Protein AF-A0A351DSR4-F1 (afdb_monomer)

Solvent-accessible surface area (backbone atoms only — not comparable to full-atom values): 13537 Å² total; per-residue (Å²): 142,85,85,84,82,84,81,82,81,82,82,81,83,78,82,79,80,81,75,80,78,77,73,84,74,67,53,41,62,88,71,66,51,61,4,60,87,73,72,27,52,58,77,93,74,33,54,76,43,80,39,55,24,63,90,64,61,21,63,41,70,41,77,44,50,27,64,37,34,38,33,22,61,21,65,22,33,29,36,62,78,19,41,38,35,39,38,51,17,17,41,40,21,10,27,58,57,38,68,76,42,79,48,79,46,78,52,102,87,48,73,44,39,42,39,49,47,78,37,47,28,3,21,45,35,31,9,39,64,8,32,37,41,37,60,22,36,95,67,15,25,25,36,37,37,26,65,88,55,87,77,58,27,75,66,50,81,84,54,58,42,38,7,45,40,80,46,77,21,40,46,36,52,42,92,64,50,45,78,53,75,92,56,43,78,41,80,50,43,86,90,36,65,54,37,10,42,38,58,50,73,77,64,83,61,87,65,71,75,61,50,45,34,23,34,20,79,43,83,52,90,71,74,43,60,43,84,34,45,70,46,79,44,38,35,59,41,85,37,58,61,56,80,117

Sequence (244 aa):
MDTTMHRRLWYTAFAAIFGVASLPTHAQTGILSNGSACGCPEVAARDTVWVSDNDGNGVGTAQWDCAHLYVLTEQVFVNQGDTLRIDPGTVVLGMEGEGRTEVDNVTGFGAVRDVTYDTYPGALVVARGGFLEADGTATCPIQFSFLGDPMDGTTGLDVRGKWGGIVVCGEAQLNTLSLEQTFATAPFFTTGIGTGEDRAEGIVDVSGQDRHVYGGNADSINASAVLRHLSIRHGSTNLGWNQF

Mean predicted aligned error: 9.9 Å

Radius of gyration: 26.07 Å; Cα contacts (8 Å, |Δi|>4): 601; chains: 1; bounding box: 90×84×42 Å

Nearest PDB structures (foldseek):
  4ief-assembly3_E  TM=6.443E-01  e=8.690E+00  Porphyromonas gingivalis W83
  4ief-assembly1_A  TM=6.366E-01  e=9.746E+00  Porphyromonas gingivalis W83
  6o2y-assembly1_A  TM=2.517E-01  e=3.895E+00  Homo sapiens

pLDDT: mean 84.16, std 16.8, range [41.03, 98.88]

Secondary structure (DSSP, 8-state):
----------------------------TTT---SGGGTPPPGGGSEEEEE--TTTT-S-SEEE-TTEEEEE-SEEEE-TT-EEEE-TT-EEEEPPPBS-EEEEEEETTEEEEEEE-SBPPPEEEE-TT-EEEEE--SSS-EEEEETT--SSS-S-TT---SS-EEEE---SPPS-----GGGTT-TT-SS-TT--EEE-TT---TTSS-TTEEE-SS---S-SEEEESEEE-S-----B----

Foldseek 3Di:
DDDDDDDDDDDDDDDPDPDPPDDDQPFCAPVFQLCVVVVADDPVQAAEDEAEQVLVVFPFADEAERSHEYEQQAAGEQFAPHEYEYEFSYHYAKAFFAQWDWDWDQDPVGTFIAIDGPGHIGEYEYFENGEYELAYDPNGAYEYYHPPDPSRRRDGQPQAQRGAYYHFAYAAAAPPQAQDPVCQVQPQDDPGHRFRKGFDPPDDNPSPPSRRIHYGNHGDPDDRYDHHRYHHGRHDNDRTPPRD

Structure (mmCIF, N/CA/C/O backbone):
data_AF-A0A351DSR4-F1
#
_entry.id   AF-A0A351DSR4-F1
#
loop_
_atom_site.group_PDB
_atom_site.id
_atom_site.type_symbol
_atom_site.label_atom_id
_atom_site.label_alt_id
_atom_site.label_comp_id
_atom_site.label_asym_id
_atom_site.label_entity_id
_atom_site.label_seq_id
_atom_site.pdbx_PDB_ins_code
_atom_site.Cartn_x
_atom_site.Cartn_y
_atom_site.Cartn_z
_atom_site.occupancy
_atom_site.B_iso_or_equiv
_atom_site.auth_seq_id
_atom_site.auth_comp_id
_atom_site.auth_asym_id
_atom_site.auth_atom_id
_atom_site.pdbx_PDB_model_num
ATOM 1 N N . MET A 1 1 ? 76.610 -57.596 14.814 1.00 48.56 1 MET A N 1
ATOM 2 C CA . MET A 1 1 ? 76.469 -56.510 15.799 1.00 48.56 1 MET A CA 1
ATOM 3 C C . MET A 1 1 ? 76.550 -55.205 15.034 1.00 48.56 1 MET A C 1
ATOM 5 O O . MET A 1 1 ? 77.654 -54.775 14.765 1.00 48.56 1 MET A O 1
ATOM 9 N N . ASP A 1 2 ? 75.418 -54.664 14.590 1.00 41.03 2 ASP A N 1
ATOM 10 C CA . ASP A 1 2 ? 75.142 -53.226 14.667 1.00 41.03 2 ASP A CA 1
ATOM 11 C C . ASP A 1 2 ? 73.657 -52.996 14.350 1.00 41.03 2 ASP A C 1
ATOM 13 O O . ASP A 1 2 ? 73.057 -53.698 13.535 1.00 41.03 2 ASP A O 1
ATOM 17 N N . THR A 1 3 ? 73.053 -52.089 15.095 1.00 44.69 3 THR A N 1
ATOM 18 C CA . THR A 1 3 ? 71.619 -51.935 15.332 1.00 44.69 3 THR A CA 1
ATOM 19 C C . THR A 1 3 ? 71.024 -50.843 14.449 1.00 44.69 3 THR A C 1
ATOM 21 O O . THR A 1 3 ? 71.304 -49.666 14.657 1.00 44.69 3 THR A O 1
ATOM 24 N N . THR A 1 4 ? 70.132 -51.189 13.519 1.00 49.19 4 THR A N 1
ATOM 25 C CA . THR A 1 4 ? 69.261 -50.205 12.854 1.00 49.19 4 THR A CA 1
ATOM 26 C C . THR A 1 4 ? 67.936 -50.094 13.608 1.00 49.19 4 THR A C 1
ATOM 28 O O . THR A 1 4 ? 67.074 -50.969 13.589 1.00 49.19 4 THR A O 1
ATOM 31 N N . MET A 1 5 ? 67.814 -48.997 14.350 1.00 44.31 5 MET A N 1
ATOM 32 C CA . MET A 1 5 ? 66.682 -48.644 15.200 1.00 44.31 5 MET A CA 1
ATOM 33 C C . MET A 1 5 ? 65.526 -48.099 14.336 1.00 44.31 5 MET A C 1
ATOM 35 O O . MET A 1 5 ? 65.562 -46.956 13.882 1.00 44.31 5 MET A O 1
ATOM 39 N N . HIS A 1 6 ? 64.481 -48.899 14.101 1.00 46.47 6 HIS A N 1
ATOM 40 C CA . HIS A 1 6 ? 63.247 -48.428 13.460 1.00 46.47 6 HIS A CA 1
ATOM 41 C C . HIS A 1 6 ? 62.388 -47.641 14.460 1.00 46.47 6 HIS A C 1
ATOM 43 O O . HIS A 1 6 ? 61.726 -48.200 15.335 1.00 46.47 6 HIS A O 1
ATOM 49 N N . ARG A 1 7 ? 62.386 -46.316 14.316 1.00 48.84 7 ARG A N 1
ATOM 50 C CA . ARG A 1 7 ? 61.570 -45.383 15.097 1.00 48.84 7 ARG A CA 1
ATOM 51 C C . ARG A 1 7 ? 60.126 -45.412 14.572 1.00 48.84 7 ARG A C 1
ATOM 53 O O . ARG A 1 7 ? 59.834 -44.849 13.523 1.00 48.84 7 ARG A O 1
ATOM 60 N N . ARG A 1 8 ? 59.223 -46.100 15.279 1.00 45.94 8 ARG A N 1
ATOM 61 C CA . ARG A 1 8 ? 57.777 -46.094 14.987 1.00 45.94 8 ARG A CA 1
ATOM 62 C C . ARG A 1 8 ? 57.194 -44.723 15.350 1.00 45.94 8 ARG A C 1
ATOM 64 O O . ARG A 1 8 ? 57.101 -44.403 16.533 1.00 45.94 8 ARG A O 1
ATOM 71 N N . LEU A 1 9 ? 56.822 -43.914 14.356 1.00 44.38 9 LEU A N 1
ATOM 72 C CA . LEU A 1 9 ? 55.982 -42.733 14.576 1.00 44.38 9 LEU A CA 1
ATOM 73 C C . LEU A 1 9 ? 54.543 -43.190 14.838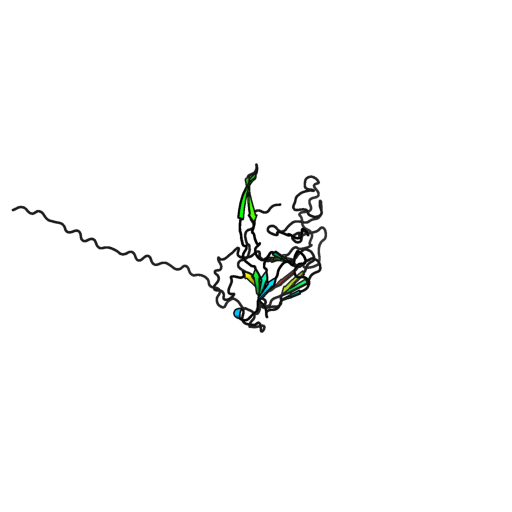 1.00 44.38 9 LEU A C 1
ATOM 75 O O . LEU A 1 9 ? 53.921 -43.822 13.988 1.00 44.38 9 LEU A O 1
ATOM 79 N N . TRP A 1 10 ? 54.025 -42.854 16.013 1.00 42.56 10 TRP A N 1
ATOM 80 C CA . TRP A 1 10 ? 52.608 -42.959 16.333 1.00 42.56 10 TRP A CA 1
ATOM 81 C C . TRP A 1 10 ? 51.938 -41.669 15.851 1.00 42.56 10 TRP A C 1
ATOM 83 O O . TRP A 1 10 ? 52.191 -40.606 16.411 1.00 42.56 10 TRP A O 1
ATOM 93 N N . TYR A 1 11 ? 51.123 -41.743 14.798 1.00 43.50 11 TYR A N 1
ATOM 94 C CA . TYR A 1 11 ? 50.242 -40.641 14.411 1.00 43.50 11 TYR A CA 1
ATOM 95 C C . TYR A 1 11 ? 48.956 -40.739 15.235 1.00 43.50 11 TYR A C 1
ATOM 97 O O . TYR A 1 11 ? 48.106 -41.589 14.978 1.00 43.50 11 TYR A O 1
ATOM 105 N N . THR A 1 12 ? 48.809 -39.881 16.241 1.00 50.78 12 THR A N 1
ATOM 106 C CA . THR A 1 12 ? 47.520 -39.616 16.883 1.00 50.78 12 THR A CA 1
ATOM 107 C C . THR A 1 12 ? 46.703 -38.703 15.971 1.00 50.78 12 THR A C 1
ATOM 109 O O . THR A 1 12 ? 47.015 -37.526 15.804 1.00 50.78 12 THR A O 1
ATOM 112 N N . ALA A 1 13 ? 45.657 -39.248 15.348 1.00 46.91 13 ALA A N 1
ATOM 113 C CA . ALA A 1 13 ? 44.678 -38.462 14.608 1.00 46.91 13 ALA A CA 1
ATOM 114 C C . ALA A 1 13 ? 43.793 -37.689 15.601 1.00 46.91 13 ALA A C 1
ATOM 116 O O . ALA A 1 13 ? 42.979 -38.282 16.306 1.00 46.91 13 ALA A O 1
ATOM 117 N N . PHE A 1 14 ? 43.957 -36.367 15.670 1.00 41.75 14 PHE A N 1
ATOM 118 C CA . PHE A 1 14 ? 42.995 -35.483 16.326 1.00 41.75 14 PHE A CA 1
ATOM 119 C C . PHE A 1 14 ? 41.849 -35.206 15.348 1.00 41.75 14 PHE A C 1
ATOM 121 O O . PHE A 1 14 ? 42.022 -34.483 14.369 1.00 41.75 14 PHE A O 1
ATOM 128 N N . ALA A 1 15 ? 40.678 -35.792 15.599 1.00 47.59 15 ALA A N 1
ATOM 129 C CA . ALA A 1 15 ? 39.452 -35.414 14.909 1.00 47.59 15 ALA A CA 1
ATOM 130 C C . ALA A 1 15 ? 38.974 -34.061 15.459 1.00 47.59 15 ALA A C 1
ATOM 132 O O . ALA A 1 15 ? 38.502 -33.975 16.592 1.00 47.59 15 ALA A O 1
ATOM 133 N N . ALA A 1 16 ? 39.125 -32.996 14.671 1.00 45.78 16 ALA A N 1
ATOM 134 C CA . ALA A 1 16 ? 38.513 -31.708 14.965 1.00 45.78 16 ALA A CA 1
ATOM 135 C C . ALA A 1 16 ? 37.001 -31.810 14.713 1.00 45.78 16 ALA A C 1
ATOM 137 O O . ALA A 1 16 ? 36.548 -31.831 13.570 1.00 45.78 16 ALA A O 1
ATOM 138 N N . ILE A 1 17 ? 36.219 -31.900 15.788 1.00 50.72 17 ILE A N 1
ATOM 139 C CA . ILE A 1 17 ? 34.768 -31.725 15.735 1.00 50.72 17 ILE A CA 1
ATOM 140 C C . ILE A 1 17 ? 34.519 -30.239 15.462 1.00 50.72 17 ILE A C 1
ATOM 142 O O . ILE A 1 17 ? 34.650 -29.407 16.359 1.00 50.72 17 ILE A O 1
ATOM 146 N N . PHE A 1 18 ? 34.186 -29.893 14.218 1.00 49.22 18 PHE A N 1
ATOM 147 C CA . PHE A 1 18 ? 33.618 -28.587 13.899 1.00 49.22 18 PHE A CA 1
ATOM 148 C C . PHE A 1 18 ? 32.193 -28.547 14.453 1.00 49.22 18 PHE A C 1
ATOM 150 O O . PHE A 1 18 ? 31.250 -29.027 13.827 1.00 49.22 18 PHE A O 1
ATOM 157 N N . GLY A 1 19 ? 32.044 -28.013 15.665 1.00 46.69 19 GLY A N 1
ATOM 158 C CA . GLY A 1 19 ? 30.741 -27.636 16.190 1.00 46.69 19 GLY A CA 1
ATOM 159 C C . GLY A 1 19 ? 30.168 -26.526 15.318 1.00 46.69 19 GLY A C 1
ATOM 160 O O . GLY A 1 19 ? 30.730 -25.434 15.257 1.00 46.69 19 GLY A O 1
ATOM 161 N N . VAL A 1 20 ? 29.068 -26.807 14.624 1.00 54.91 20 VAL A N 1
ATOM 162 C CA . VAL A 1 20 ? 28.275 -25.771 13.962 1.00 54.91 20 VAL A CA 1
ATOM 163 C C . VAL A 1 20 ? 27.650 -24.942 15.079 1.00 54.91 20 VAL A C 1
ATOM 165 O O . VAL A 1 20 ? 26.702 -25.377 15.727 1.00 54.91 20 VAL A O 1
ATOM 168 N N . ALA A 1 21 ? 28.227 -23.778 15.370 1.00 49.16 21 ALA A N 1
ATOM 169 C CA . ALA A 1 21 ? 27.596 -22.811 16.251 1.00 49.16 21 ALA A CA 1
ATOM 170 C C . ALA A 1 21 ? 26.376 -22.249 15.513 1.00 49.16 21 ALA A C 1
ATOM 172 O O . ALA A 1 21 ? 26.509 -21.408 14.626 1.00 49.16 21 ALA A O 1
ATOM 173 N N . SER A 1 22 ? 25.187 -22.753 15.843 1.00 54.16 22 SER A N 1
ATOM 174 C CA . SER A 1 22 ? 23.930 -22.130 15.444 1.00 54.16 22 SER A CA 1
ATOM 175 C C . SER A 1 22 ? 23.885 -20.732 16.057 1.00 54.16 22 SER A C 1
ATOM 177 O O . SER A 1 22 ? 23.817 -20.593 17.281 1.00 54.16 22 SER A O 1
ATOM 179 N N . LEU A 1 23 ? 23.966 -19.700 15.216 1.00 50.72 23 LEU A N 1
ATOM 180 C CA . LEU A 1 23 ? 23.680 -18.333 15.638 1.00 50.72 23 LEU A CA 1
ATOM 181 C C . LEU A 1 23 ? 22.251 -18.296 16.208 1.00 50.72 23 LEU A C 1
ATOM 183 O O . LEU A 1 23 ? 21.369 -18.945 15.642 1.00 50.72 23 LEU A O 1
ATOM 187 N N . PRO A 1 24 ? 21.995 -17.575 17.312 1.00 46.03 24 PRO A N 1
ATOM 188 C CA . PRO A 1 24 ? 20.646 -17.444 17.834 1.00 46.03 24 PRO A CA 1
ATOM 189 C C . PRO A 1 24 ? 19.789 -16.690 16.811 1.00 46.03 24 PRO A C 1
ATOM 191 O O . PRO A 1 24 ? 19.937 -15.482 16.615 1.00 46.03 24 PRO A O 1
ATOM 194 N N . THR A 1 25 ? 18.884 -17.408 16.151 1.00 49.47 25 THR A N 1
ATOM 195 C CA . THR A 1 25 ? 17.756 -16.804 15.448 1.00 49.47 25 THR A CA 1
ATOM 196 C C . THR A 1 25 ? 16.885 -16.143 16.508 1.00 49.47 25 THR A C 1
ATOM 198 O O . THR A 1 25 ? 16.341 -16.826 17.378 1.00 49.47 25 THR A O 1
ATOM 201 N N . HIS A 1 26 ? 16.791 -14.815 16.484 1.00 52.38 26 HIS A N 1
ATOM 202 C CA . HIS A 1 26 ? 15.909 -14.068 17.379 1.00 52.38 26 HIS A CA 1
ATOM 203 C C . HIS A 1 26 ? 14.463 -14.252 16.900 1.00 52.38 26 HIS A C 1
ATOM 205 O O . HIS A 1 26 ? 13.905 -13.378 16.243 1.00 52.38 26 HIS A O 1
ATOM 211 N N . ALA A 1 27 ? 13.888 -15.424 17.171 1.00 50.97 27 ALA A N 1
ATOM 212 C CA . ALA A 1 27 ? 12.484 -15.703 16.910 1.00 50.97 27 ALA A CA 1
ATOM 213 C C . ALA A 1 27 ? 11.618 -14.825 17.829 1.00 50.97 27 ALA A C 1
ATOM 215 O O . ALA A 1 27 ? 11.873 -14.722 19.030 1.00 50.97 27 ALA A O 1
ATOM 216 N N . GLN A 1 28 ? 10.596 -14.184 17.270 1.00 55.53 28 GLN A N 1
ATOM 217 C CA . GLN A 1 28 ? 9.666 -13.297 17.977 1.00 55.53 28 GLN A CA 1
ATOM 218 C C . GLN A 1 28 ? 8.475 -14.053 18.595 1.00 55.53 28 GLN A C 1
ATOM 220 O O . GLN A 1 28 ? 7.411 -13.470 18.813 1.00 55.53 28 GLN A O 1
ATOM 225 N N . THR A 1 29 ? 8.616 -15.353 18.860 1.00 52.19 29 THR A N 1
ATOM 226 C CA . THR A 1 29 ? 7.529 -16.201 19.370 1.00 52.19 29 THR A CA 1
ATOM 227 C C . THR A 1 29 ? 6.915 -15.602 20.638 1.00 52.19 29 THR A C 1
ATOM 229 O O . THR A 1 29 ? 7.615 -15.395 21.629 1.00 52.19 29 THR A O 1
ATOM 232 N N . GLY A 1 30 ? 5.610 -15.312 20.607 1.00 54.16 30 GLY A N 1
ATOM 233 C CA . GLY A 1 30 ? 4.865 -14.734 21.734 1.00 54.16 30 GLY A CA 1
ATOM 234 C C . GLY A 1 30 ? 4.904 -13.203 21.859 1.00 54.16 30 GLY A C 1
ATOM 235 O O . GLY A 1 30 ? 4.273 -12.667 22.765 1.00 54.16 30 GLY A O 1
ATOM 236 N N . ILE A 1 31 ? 5.601 -12.492 20.963 1.00 61.19 31 ILE A N 1
ATOM 237 C CA . ILE A 1 31 ? 5.582 -11.015 20.889 1.00 61.19 31 ILE A CA 1
ATOM 238 C C . ILE A 1 31 ? 4.436 -10.517 19.994 1.00 61.19 31 ILE A C 1
ATOM 240 O O . ILE A 1 31 ? 3.891 -9.437 20.219 1.00 61.19 31 ILE A O 1
ATOM 244 N N . LEU A 1 32 ? 4.056 -11.296 18.979 1.00 70.25 32 LEU A N 1
ATOM 245 C CA . LEU A 1 32 ? 3.050 -10.900 17.996 1.00 70.25 32 LEU A CA 1
ATOM 246 C C . LEU A 1 32 ? 1.641 -11.245 18.501 1.00 70.25 32 LEU A C 1
ATOM 248 O O . LEU A 1 32 ? 1.256 -12.411 18.570 1.00 70.25 32 LEU A O 1
ATOM 252 N N . SER A 1 33 ? 0.864 -10.222 18.869 1.00 78.94 33 SER A N 1
ATOM 253 C CA . SER A 1 33 ? -0.573 -10.380 19.113 1.00 78.94 33 SER A CA 1
ATOM 254 C C . SER A 1 33 ? -1.314 -10.385 17.782 1.00 78.94 33 SER A C 1
ATOM 256 O O . SER A 1 33 ? -1.470 -9.345 17.142 1.00 78.94 33 SER A O 1
ATOM 258 N N . ASN A 1 34 ? -1.833 -11.547 17.394 1.00 81.69 34 ASN A N 1
ATOM 259 C CA . ASN A 1 34 ? -2.659 -11.707 16.196 1.00 81.69 34 ASN A CA 1
ATOM 260 C C . ASN A 1 34 ? -4.131 -11.328 16.439 1.00 81.69 34 ASN A C 1
ATOM 262 O O . ASN A 1 34 ? -5.014 -11.807 15.743 1.00 81.69 34 ASN A O 1
ATOM 266 N N . GLY A 1 35 ? -4.429 -1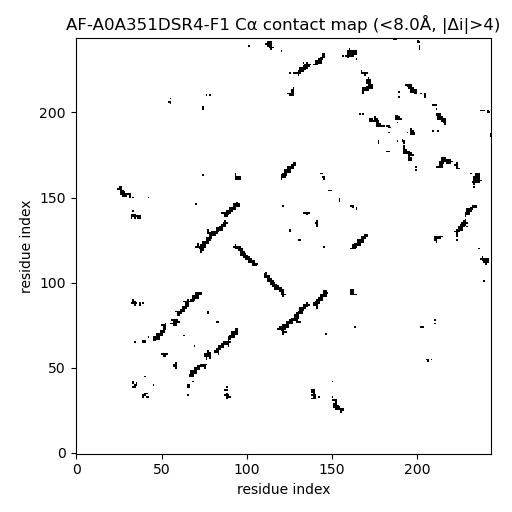0.493 17.439 1.00 83.88 35 GLY A N 1
ATOM 267 C CA . GLY A 1 35 ? -5.784 -9.985 17.668 1.00 83.88 35 GLY A CA 1
ATOM 268 C C . GLY A 1 35 ? -6.728 -10.936 18.412 1.00 83.88 35 GLY A C 1
ATOM 269 O O . GLY A 1 35 ? -7.916 -10.640 18.50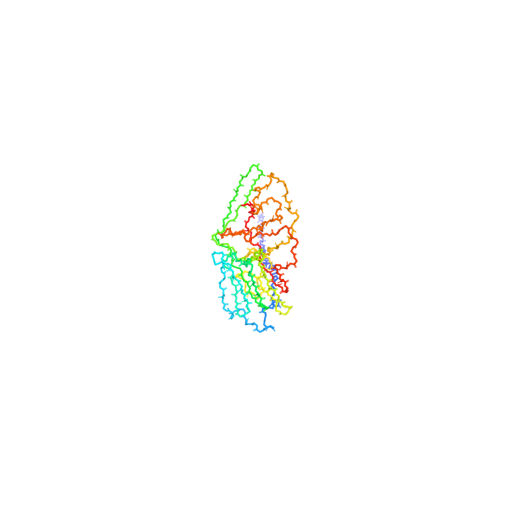8 1.00 83.88 35 GLY A O 1
ATOM 270 N N . SER A 1 36 ? -6.235 -12.033 19.003 1.00 85.94 36 SER A N 1
ATOM 271 C CA . SER A 1 36 ? -7.064 -12.923 19.841 1.00 85.94 36 SER A CA 1
ATOM 272 C C . SER A 1 36 ? -7.747 -12.169 20.992 1.00 85.94 36 SER A C 1
ATOM 274 O O . SER A 1 36 ? -8.906 -12.428 21.307 1.00 85.94 36 SER A O 1
ATOM 276 N N . ALA A 1 37 ? -7.074 -11.160 21.556 1.00 85.75 37 ALA A N 1
ATOM 277 C CA . ALA A 1 37 ? -7.624 -10.263 22.574 1.00 85.75 37 ALA A CA 1
ATOM 278 C C . ALA A 1 37 ? -8.812 -9.406 22.084 1.00 85.75 37 ALA A C 1
ATOM 280 O O . ALA A 1 37 ? -9.568 -8.899 22.910 1.00 85.75 37 ALA A O 1
ATOM 281 N N . CYS A 1 38 ? -8.990 -9.260 20.768 1.00 87.00 38 CYS A N 1
ATOM 282 C CA . CYS A 1 38 ? -10.103 -8.544 20.140 1.00 87.00 38 CYS A CA 1
ATOM 283 C C . CYS A 1 38 ? -11.100 -9.479 19.441 1.00 87.00 38 CYS A C 1
ATOM 285 O O . CYS A 1 38 ? -11.952 -9.010 18.696 1.00 87.00 38 CYS A O 1
ATOM 287 N N . GLY A 1 39 ? -11.025 -10.792 19.691 1.00 92.31 39 GLY A N 1
ATOM 288 C CA . GLY A 1 39 ? -11.961 -11.769 19.129 1.00 92.31 39 GLY A CA 1
ATOM 289 C C . GLY A 1 39 ? -11.653 -12.205 17.697 1.00 92.31 39 GLY A C 1
ATOM 290 O O . GLY A 1 39 ? -12.481 -12.872 17.082 1.00 92.31 39 GLY A O 1
ATOM 291 N N . CYS A 1 40 ? -10.475 -11.869 17.168 1.00 95.19 40 CYS A N 1
ATOM 292 C CA . CYS A 1 40 ? -10.063 -12.317 15.844 1.00 95.19 40 CYS A CA 1
ATOM 293 C C . CYS A 1 40 ? -9.814 -13.836 15.834 1.00 95.19 40 CYS A C 1
ATOM 295 O O . CYS A 1 40 ? -9.177 -14.342 16.769 1.00 95.19 40 CYS A O 1
ATOM 297 N N . PRO A 1 41 ? -10.242 -14.570 14.788 1.00 95.25 41 PRO A N 1
ATOM 298 C CA . PRO A 1 41 ? -9.877 -15.972 14.606 1.00 95.25 41 PRO A CA 1
ATOM 299 C C . PRO A 1 41 ? -8.357 -16.167 14.589 1.00 95.25 41 PRO A C 1
ATOM 301 O O . PRO A 1 41 ? -7.601 -15.246 14.250 1.00 95.25 41 PRO A O 1
ATOM 304 N N . GLU A 1 42 ? -7.889 -17.374 14.913 1.00 92.44 42 GLU A N 1
ATOM 305 C CA . GLU A 1 42 ? -6.481 -17.725 14.704 1.00 92.44 42 GLU A CA 1
ATOM 306 C C . GLU A 1 42 ? -6.096 -17.510 13.238 1.00 92.44 42 GLU A C 1
ATOM 308 O O . GLU A 1 42 ? -6.894 -17.776 12.345 1.00 92.44 42 GLU A O 1
ATOM 313 N N . VAL A 1 43 ? -4.870 -17.040 12.983 1.00 91.88 43 VAL A N 1
ATOM 314 C CA . VAL A 1 43 ? -4.392 -16.703 11.626 1.00 91.88 43 VAL A CA 1
ATOM 315 C C . VAL A 1 43 ? -4.614 -17.856 10.645 1.00 91.88 43 VAL A C 1
ATOM 317 O O . VAL A 1 43 ? -5.105 -17.630 9.547 1.00 91.88 43 VAL A O 1
ATOM 320 N N . ALA A 1 44 ? -4.338 -19.094 11.065 1.00 91.62 44 ALA A N 1
ATOM 321 C CA . ALA A 1 44 ? -4.508 -20.288 10.237 1.00 91.62 44 ALA A CA 1
ATOM 322 C C . ALA A 1 44 ? -5.976 -20.639 9.907 1.00 91.62 44 ALA A C 1
ATOM 324 O O . ALA A 1 44 ? -6.218 -21.475 9.041 1.00 91.62 44 ALA A O 1
ATOM 325 N N . ALA A 1 45 ? -6.947 -20.043 10.606 1.00 94.81 45 ALA A N 1
ATOM 326 C CA . ALA A 1 45 ? -8.378 -20.269 10.401 1.00 94.81 45 ALA A CA 1
ATOM 327 C C . ALA A 1 45 ? -9.058 -19.165 9.573 1.00 94.81 45 ALA A C 1
ATOM 329 O O . ALA A 1 45 ? -10.236 -19.300 9.246 1.00 94.81 45 ALA A O 1
ATOM 330 N N . ARG A 1 46 ? -8.345 -18.077 9.262 1.00 95.75 46 ARG A N 1
ATOM 331 C CA . ARG A 1 46 ? -8.848 -16.972 8.439 1.00 95.75 46 ARG A CA 1
ATOM 332 C C . ARG A 1 46 ? -8.766 -17.352 6.968 1.00 95.75 46 ARG A C 1
ATOM 334 O O . ARG A 1 46 ? -7.747 -17.873 6.516 1.00 95.75 46 ARG A O 1
ATOM 341 N N . ASP A 1 47 ? -9.818 -17.079 6.215 1.00 97.62 47 ASP A N 1
ATOM 342 C CA . ASP A 1 47 ? -9.784 -17.194 4.763 1.00 97.62 47 ASP A CA 1
ATOM 343 C C . ASP A 1 47 ? -8.991 -16.039 4.137 1.00 97.62 47 ASP A C 1
ATOM 345 O O . ASP A 1 47 ? -8.727 -15.007 4.757 1.00 97.62 47 ASP A O 1
ATOM 349 N N . THR A 1 48 ? -8.560 -16.245 2.896 1.00 98.56 48 THR A N 1
ATOM 350 C CA . THR A 1 48 ? -7.716 -15.294 2.171 1.00 98.56 48 THR A CA 1
ATOM 351 C C . THR A 1 48 ? -8.543 -14.468 1.196 1.00 98.56 48 THR A C 1
ATOM 353 O O . THR A 1 48 ? -9.188 -15.016 0.302 1.00 98.56 48 THR A O 1
ATOM 356 N N . VAL A 1 49 ? -8.449 -13.148 1.320 1.00 98.75 49 VAL A N 1
ATOM 357 C CA . VAL A 1 49 ? -8.946 -12.176 0.349 1.00 98.75 49 VAL A CA 1
ATOM 358 C C . VAL A 1 49 ? -7.762 -11.699 -0.485 1.00 98.75 49 VAL A C 1
ATOM 360 O O . VAL A 1 49 ? -6.878 -11.004 0.012 1.00 98.75 49 VAL A O 1
ATOM 363 N N . TRP A 1 50 ? -7.736 -12.084 -1.759 1.00 98.44 50 TRP A N 1
ATOM 364 C CA . TRP A 1 50 ? -6.732 -11.621 -2.716 1.00 98.44 50 TRP A CA 1
ATOM 365 C C . TRP A 1 50 ? -7.127 -10.240 -3.241 1.00 98.44 50 TRP A C 1
ATOM 367 O O . TRP A 1 50 ? -8.229 -10.067 -3.761 1.00 98.44 50 TRP A O 1
ATOM 377 N N . VAL A 1 51 ? -6.242 -9.262 -3.075 1.00 98.69 51 VAL A N 1
ATOM 378 C CA . VAL A 1 51 ? -6.481 -7.852 -3.381 1.00 98.69 51 VAL A CA 1
ATOM 379 C C . VAL A 1 51 ? -5.552 -7.426 -4.514 1.00 98.69 51 VAL A C 1
ATOM 381 O O . VAL A 1 51 ? -4.334 -7.415 -4.345 1.00 98.69 51 VAL A O 1
ATOM 384 N N . SER A 1 52 ? -6.144 -7.055 -5.645 1.00 97.38 52 SER A N 1
ATOM 385 C CA . SER A 1 52 ? -5.473 -6.456 -6.804 1.00 97.38 52 SER A CA 1
ATOM 386 C C . SER A 1 52 ? -5.721 -4.948 -6.867 1.00 97.38 52 SER A C 1
ATOM 388 O O . SER A 1 52 ? -6.611 -4.436 -6.188 1.00 97.38 52 SER A O 1
ATOM 390 N N . ASP A 1 53 ? -5.026 -4.250 -7.760 1.00 96.88 53 ASP A N 1
ATOM 391 C CA . ASP A 1 53 ? -5.311 -2.850 -8.092 1.00 96.88 53 ASP A CA 1
ATOM 392 C C . ASP A 1 53 ? -6.543 -2.676 -9.003 1.00 96.88 53 ASP A C 1
ATOM 394 O O . ASP A 1 53 ? -6.976 -1.559 -9.286 1.00 96.88 53 ASP A O 1
ATOM 398 N N . ASN A 1 54 ? -7.142 -3.786 -9.450 1.00 96.56 54 ASN A N 1
ATOM 399 C CA . ASN A 1 54 ? -8.391 -3.787 -10.216 1.00 96.56 54 ASN A CA 1
ATOM 400 C C . ASN A 1 54 ? -8.296 -2.891 -11.468 1.00 96.56 54 ASN A C 1
ATOM 402 O O . ASN A 1 54 ? -9.139 -2.017 -11.690 1.00 96.56 54 ASN A O 1
ATOM 406 N N . ASP A 1 55 ? -7.224 -3.076 -12.245 1.00 94.19 55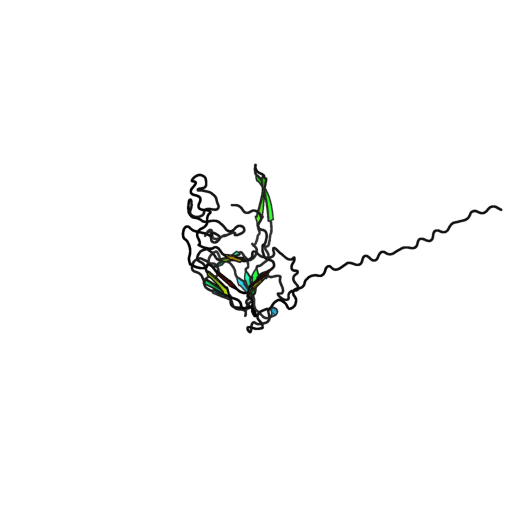 ASP A N 1
ATOM 407 C CA . ASP A 1 55 ? -6.919 -2.317 -13.464 1.00 94.19 55 ASP A CA 1
ATOM 408 C C . ASP A 1 55 ? -6.933 -0.785 -13.257 1.00 94.19 55 ASP A C 1
ATOM 410 O O . ASP A 1 55 ? -7.447 -0.030 -14.087 1.00 94.19 55 ASP A O 1
ATOM 414 N N . GLY A 1 56 ? -6.397 -0.305 -12.129 1.00 95.75 56 GLY A N 1
ATOM 415 C CA . GLY A 1 56 ? -6.331 1.121 -11.789 1.00 95.75 56 GLY A CA 1
ATOM 416 C C . GLY A 1 56 ? -7.527 1.659 -11.003 1.00 95.75 56 GLY A C 1
ATOM 417 O O . GLY A 1 56 ? -7.518 2.817 -10.578 1.00 95.75 56 GLY A O 1
ATOM 418 N N . ASN A 1 57 ? -8.566 0.851 -10.778 1.00 96.75 57 ASN A N 1
ATOM 419 C CA . ASN A 1 57 ? -9.716 1.264 -9.967 1.00 96.75 57 ASN A CA 1
ATOM 420 C C . ASN A 1 57 ? -9.427 1.225 -8.457 1.00 96.75 57 ASN A C 1
ATOM 422 O O . ASN A 1 57 ? -10.226 1.751 -7.681 1.00 96.75 57 ASN A O 1
ATOM 426 N N . GLY A 1 58 ? -8.294 0.654 -8.042 1.00 97.19 58 GLY A N 1
ATOM 427 C CA . GLY A 1 58 ? -7.884 0.558 -6.647 1.00 97.19 58 GLY A CA 1
ATOM 428 C C . GLY A 1 58 ? -8.812 -0.327 -5.814 1.00 97.19 58 GLY A C 1
ATOM 429 O O . GLY A 1 58 ? -9.616 -1.108 -6.331 1.00 97.19 58 GLY A O 1
ATOM 430 N N . VAL A 1 59 ? -8.710 -0.187 -4.492 1.00 98.12 59 VAL A N 1
ATOM 431 C CA . VAL A 1 59 ? -9.532 -0.941 -3.524 1.00 98.12 59 VAL A CA 1
ATOM 432 C C . VAL A 1 59 ? -10.918 -0.338 -3.290 1.00 98.12 59 VAL A C 1
ATOM 434 O O . VAL A 1 59 ? -11.759 -0.977 -2.656 1.00 98.12 59 VAL A O 1
ATOM 437 N N . GLY A 1 60 ? -11.163 0.877 -3.788 1.00 97.94 60 GLY A N 1
ATOM 438 C CA . GLY A 1 60 ? -12.365 1.644 -3.484 1.00 97.94 60 GLY A CA 1
ATOM 439 C C . GLY A 1 60 ? -12.466 2.045 -2.009 1.00 97.94 60 GLY A C 1
ATOM 440 O O . GLY A 1 60 ? -11.552 1.854 -1.204 1.00 97.94 60 GLY A O 1
ATOM 441 N N . THR A 1 61 ? -13.623 2.577 -1.622 1.00 98.56 61 THR A N 1
ATOM 442 C CA . THR A 1 61 ? -13.951 2.756 -0.205 1.00 98.56 61 THR A CA 1
ATOM 443 C C . THR A 1 61 ? -14.327 1.412 0.409 1.00 98.56 61 THR A C 1
ATOM 445 O O . THR A 1 61 ? -15.349 0.819 0.056 1.00 98.56 61 THR A O 1
ATOM 448 N N . ALA A 1 62 ? -13.499 0.936 1.335 1.00 98.50 62 ALA A N 1
ATOM 449 C CA . ALA A 1 62 ? -13.583 -0.411 1.877 1.00 98.50 62 ALA A CA 1
ATOM 450 C C . ALA A 1 62 ? -13.237 -0.456 3.368 1.00 98.50 62 ALA A C 1
ATOM 452 O O . ALA A 1 62 ? -12.547 0.412 3.906 1.00 98.50 62 ALA A O 1
ATOM 453 N N . GLN A 1 63 ? -13.706 -1.514 4.026 1.00 98.69 63 GLN A N 1
ATOM 454 C CA . GLN A 1 63 ? -13.348 -1.850 5.397 1.00 98.69 63 GLN A CA 1
ATOM 455 C C . GLN A 1 63 ? -12.800 -3.274 5.433 1.00 98.69 63 GLN A C 1
ATOM 457 O O . GLN A 1 63 ? -13.425 -4.198 4.914 1.00 98.69 63 GLN A O 1
ATOM 462 N N . TRP A 1 64 ? -11.621 -3.426 6.024 1.00 98.62 64 TRP A N 1
ATOM 463 C CA . TRP A 1 64 ? -10.926 -4.689 6.209 1.00 98.62 64 TRP A CA 1
ATOM 464 C C . TRP A 1 64 ? -10.926 -5.065 7.684 1.00 98.62 64 TRP A C 1
ATOM 466 O O . TRP A 1 64 ? -10.574 -4.240 8.528 1.00 98.62 64 TRP A O 1
ATOM 476 N N . ASP A 1 65 ? -11.306 -6.303 7.985 1.00 97.62 65 ASP A N 1
ATOM 477 C CA . ASP A 1 65 ? -11.432 -6.801 9.351 1.00 97.62 65 ASP A CA 1
ATOM 478 C C . ASP A 1 65 ? -10.554 -8.029 9.617 1.00 97.62 65 ASP A C 1
ATOM 480 O O . ASP A 1 65 ? -9.930 -8.616 8.735 1.00 97.62 65 ASP A O 1
ATOM 484 N N . CYS A 1 66 ? -10.476 -8.438 10.878 1.00 96.88 66 CYS A N 1
ATOM 485 C CA . CYS A 1 66 ? -9.586 -9.520 11.263 1.00 96.88 66 CYS A CA 1
ATOM 486 C C . CYS A 1 66 ? -10.163 -10.931 11.073 1.00 96.88 66 CYS A C 1
ATOM 488 O O . CYS A 1 66 ? -9.522 -11.891 11.511 1.00 96.88 66 CYS A O 1
ATOM 490 N N . ALA A 1 67 ? -11.334 -11.085 10.440 1.00 97.19 67 ALA A N 1
ATOM 491 C CA . ALA A 1 67 ? -11.843 -12.393 10.031 1.00 97.19 67 ALA A CA 1
ATOM 492 C C . ALA A 1 67 ? -11.051 -12.962 8.845 1.00 97.19 67 ALA A C 1
ATOM 494 O O . ALA A 1 67 ? -10.975 -14.181 8.698 1.00 97.19 67 ALA A O 1
ATOM 495 N N . HIS A 1 68 ? -10.400 -12.088 8.073 1.00 97.94 68 HIS A N 1
ATOM 496 C CA . HIS A 1 68 ? -9.708 -12.426 6.837 1.00 97.94 68 HIS A CA 1
ATOM 497 C C . HIS A 1 68 ? -8.193 -12.160 6.908 1.00 97.94 68 HIS A C 1
ATOM 499 O O . HIS A 1 68 ? -7.690 -11.408 7.753 1.00 97.94 68 HIS A O 1
ATOM 505 N N . LEU A 1 69 ? -7.452 -12.788 5.994 1.00 98.06 69 LEU A N 1
ATOM 506 C CA . LEU A 1 69 ? -6.108 -12.376 5.586 1.00 98.06 69 LEU A CA 1
ATOM 507 C C . LEU A 1 69 ? -6.217 -11.641 4.255 1.00 98.06 69 LEU A C 1
ATOM 509 O O . LEU A 1 69 ? -6.648 -12.234 3.268 1.00 98.06 69 LEU A O 1
ATOM 513 N N . TYR A 1 70 ? -5.796 -10.382 4.205 1.00 98.81 70 TYR A N 1
ATOM 514 C CA . TYR A 1 70 ? -5.755 -9.626 2.952 1.00 98.81 70 TYR A CA 1
ATOM 515 C C . TYR A 1 70 ? -4.389 -9.797 2.308 1.00 98.81 70 TYR A C 1
ATOM 517 O O . TYR A 1 70 ? -3.377 -9.523 2.948 1.00 98.81 70 TYR A O 1
ATOM 525 N N . VAL A 1 71 ? -4.345 -10.248 1.058 1.00 98.81 71 VAL A N 1
ATOM 526 C CA . VAL A 1 71 ? -3.094 -10.477 0.329 1.00 98.81 71 VAL A CA 1
ATOM 527 C C . VAL A 1 71 ? -3.036 -9.568 -0.889 1.00 98.81 71 VAL A C 1
ATOM 529 O O . VAL A 1 71 ? -3.792 -9.758 -1.835 1.00 98.81 71 VAL A O 1
ATOM 532 N N . LEU A 1 72 ? -2.130 -8.594 -0.863 1.00 98.75 72 LEU A N 1
ATOM 533 C CA . LEU A 1 72 ? -1.861 -7.671 -1.962 1.00 98.75 72 LEU A CA 1
ATOM 534 C C . LEU A 1 72 ? -1.081 -8.420 -3.043 1.00 98.75 72 LEU A C 1
ATOM 536 O O . LEU A 1 72 ? 0.063 -8.827 -2.811 1.00 98.75 72 LEU A O 1
ATOM 540 N N . THR A 1 73 ? -1.700 -8.622 -4.201 1.00 97.75 73 THR A N 1
ATOM 541 C CA . THR A 1 73 ? -1.109 -9.392 -5.306 1.00 97.75 73 THR A CA 1
ATOM 542 C C . THR A 1 73 ? -0.075 -8.603 -6.096 1.00 97.75 73 THR A C 1
ATOM 544 O O . THR A 1 73 ? 0.751 -9.184 -6.788 1.00 97.75 73 THR A O 1
ATOM 547 N N . GLU A 1 74 ? -0.133 -7.281 -5.983 1.00 95.19 74 GLU A N 1
ATOM 548 C CA . GLU A 1 74 ? 0.681 -6.309 -6.704 1.00 95.19 74 GLU A CA 1
ATOM 549 C C . GLU A 1 74 ? 0.724 -4.989 -5.912 1.00 95.19 74 GLU A C 1
ATOM 551 O O . GLU A 1 74 ? 0.368 -4.937 -4.729 1.00 95.19 74 GLU A O 1
ATOM 556 N N . GLN A 1 75 ? 1.150 -3.899 -6.543 1.00 95.69 75 GLN A N 1
ATOM 557 C CA . GLN A 1 75 ? 1.009 -2.571 -5.955 1.00 95.69 75 GLN A CA 1
ATOM 558 C C . GLN A 1 75 ? -0.461 -2.145 -6.018 1.00 95.69 75 GLN A C 1
ATOM 560 O O . GLN A 1 75 ? -0.995 -1.892 -7.090 1.00 95.69 75 GLN A O 1
ATOM 565 N N . VAL A 1 76 ? -1.113 -2.102 -4.862 1.00 97.88 76 VAL A N 1
ATOM 566 C CA . VAL A 1 76 ? -2.546 -1.859 -4.699 1.00 97.88 76 VAL A CA 1
ATOM 567 C C . VAL A 1 76 ? -2.770 -0.447 -4.178 1.00 97.88 76 VAL A C 1
ATOM 569 O O . VAL A 1 76 ? -2.107 -0.024 -3.228 1.00 97.88 76 VAL A O 1
ATOM 572 N N . PHE A 1 77 ? -3.740 0.263 -4.754 1.00 98.50 77 PHE A N 1
ATOM 573 C CA . PHE A 1 77 ? -3.950 1.675 -4.462 1.00 98.50 77 PHE A CA 1
ATOM 574 C C . PHE A 1 77 ? -5.258 1.956 -3.714 1.00 98.50 77 PHE A C 1
ATOM 576 O O . PHE A 1 77 ? -6.314 1.399 -4.018 1.00 98.50 77 PHE A O 1
ATOM 583 N N . VAL A 1 78 ? -5.193 2.884 -2.759 1.00 98.62 78 VAL A N 1
ATOM 584 C CA . VAL A 1 78 ? -6.350 3.637 -2.257 1.00 98.62 78 VAL A CA 1
ATOM 585 C C . VAL A 1 78 ? -6.405 4.927 -3.061 1.00 98.62 78 VAL A C 1
ATOM 587 O O . VAL A 1 78 ? -5.522 5.775 -2.922 1.00 98.62 78 VAL A O 1
ATOM 590 N N . ASN A 1 79 ? -7.394 5.049 -3.942 1.00 98.12 79 ASN A N 1
ATOM 591 C CA . ASN A 1 79 ? -7.470 6.149 -4.896 1.00 98.12 79 ASN A CA 1
ATOM 592 C C . ASN A 1 79 ? -7.954 7.454 -4.247 1.00 98.12 79 ASN A C 1
ATOM 594 O O . ASN A 1 79 ? -8.443 7.488 -3.115 1.00 98.12 79 ASN A O 1
ATOM 598 N N . GLN A 1 80 ? -7.819 8.556 -4.986 1.00 95.81 80 GLN A N 1
ATOM 599 C CA . GLN A 1 80 ? -8.346 9.850 -4.565 1.00 95.81 80 GLN A CA 1
ATOM 600 C C . GLN A 1 80 ? -9.851 9.758 -4.268 1.00 95.81 80 GLN A C 1
ATOM 602 O O . GLN A 1 80 ? -10.628 9.283 -5.093 1.00 95.81 80 GLN A O 1
ATOM 607 N N . GLY A 1 81 ? -10.267 10.270 -3.108 1.00 96.56 81 GLY A N 1
ATOM 608 C CA . GLY A 1 81 ? -11.660 10.248 -2.661 1.00 96.56 81 GLY A CA 1
ATOM 609 C C . GLY A 1 81 ? -12.089 8.945 -1.985 1.00 96.56 81 GLY A C 1
ATOM 610 O O . GLY A 1 81 ? -13.150 8.931 -1.361 1.00 96.56 81 GLY A O 1
ATOM 611 N N . ASP A 1 82 ? -11.272 7.891 -2.042 1.00 98.44 82 ASP A N 1
ATOM 612 C CA . ASP A 1 82 ? -11.541 6.642 -1.340 1.00 98.44 82 ASP A CA 1
ATOM 613 C C . ASP A 1 82 ? -11.011 6.648 0.092 1.00 98.44 82 ASP A C 1
ATOM 615 O O . ASP A 1 82 ? -10.017 7.295 0.433 1.00 98.44 82 ASP A O 1
ATOM 619 N N . THR A 1 83 ? -11.684 5.878 0.945 1.00 98.62 83 THR A N 1
ATOM 620 C CA . THR A 1 83 ? -11.224 5.569 2.299 1.00 98.62 83 THR A CA 1
ATOM 621 C C . THR A 1 83 ? -11.073 4.068 2.477 1.00 98.62 83 THR A C 1
ATOM 623 O O . THR A 1 83 ? -12.055 3.331 2.400 1.00 98.62 83 THR A O 1
ATOM 626 N N . LEU A 1 84 ? -9.858 3.623 2.790 1.00 98.88 84 LEU A N 1
ATOM 627 C CA . LEU A 1 84 ? -9.613 2.273 3.278 1.00 98.88 84 LEU A CA 1
ATOM 628 C C . LEU A 1 84 ? -9.503 2.301 4.801 1.00 98.88 84 LEU A C 1
ATOM 630 O O . LEU A 1 84 ? -8.595 2.919 5.356 1.00 98.88 84 LEU A O 1
ATOM 634 N N . ARG A 1 85 ? -10.400 1.589 5.477 1.00 98.88 85 ARG A N 1
ATOM 635 C CA . ARG A 1 85 ? -10.332 1.359 6.918 1.00 98.88 85 ARG A CA 1
ATOM 636 C C . ARG A 1 85 ? -9.855 -0.055 7.206 1.00 98.88 85 ARG A C 1
ATOM 638 O O . ARG A 1 85 ? -10.380 -1.006 6.642 1.00 98.88 85 ARG A O 1
ATOM 645 N N . ILE A 1 86 ? -8.896 -0.196 8.111 1.00 98.69 86 ILE A N 1
ATOM 646 C CA . ILE A 1 86 ? -8.358 -1.483 8.550 1.00 98.69 86 ILE A CA 1
ATOM 647 C C . ILE A 1 86 ? -8.570 -1.592 10.057 1.00 98.69 86 ILE A C 1
ATOM 649 O O . ILE A 1 86 ? -7.993 -0.830 10.834 1.00 98.69 86 ILE A O 1
ATOM 653 N N . ASP A 1 87 ? -9.407 -2.537 10.472 1.00 97.56 87 ASP A N 1
ATOM 654 C CA . ASP A 1 87 ? -9.773 -2.707 11.873 1.00 97.56 87 ASP A CA 1
ATOM 655 C C . ASP A 1 87 ? -8.646 -3.389 12.684 1.00 97.56 87 ASP A C 1
ATOM 657 O O . ASP A 1 87 ? -7.804 -4.108 12.128 1.00 97.56 87 ASP A O 1
ATOM 661 N N . PRO A 1 88 ? -8.606 -3.201 14.018 1.00 96.56 88 PRO A N 1
ATOM 662 C CA . PRO A 1 88 ? -7.589 -3.795 14.886 1.00 96.56 88 PRO A CA 1
ATOM 663 C C . PRO A 1 88 ? -7.437 -5.317 14.735 1.00 96.56 88 PRO A C 1
ATOM 665 O O . PRO A 1 88 ? -8.417 -6.052 14.646 1.00 96.56 88 PRO A O 1
ATOM 668 N N . GLY A 1 89 ? -6.196 -5.812 14.779 1.00 95.44 89 GLY A N 1
ATOM 669 C CA . GLY A 1 89 ? -5.889 -7.247 14.661 1.00 95.44 89 GLY A CA 1
ATOM 670 C C . GLY A 1 89 ? -5.934 -7.812 13.233 1.00 95.44 89 GLY A C 1
ATOM 671 O O . GLY A 1 89 ? -5.644 -9.000 13.039 1.00 95.44 89 GLY A O 1
ATOM 672 N N . THR A 1 90 ? -6.274 -6.983 12.241 1.00 97.25 90 THR A N 1
ATOM 673 C CA . THR A 1 90 ? -6.237 -7.353 10.821 1.00 97.25 90 THR A CA 1
ATOM 674 C C . THR A 1 90 ? -4.807 -7.627 10.368 1.00 97.25 90 THR A C 1
ATOM 676 O O . THR A 1 90 ? -3.853 -6.986 10.822 1.00 97.25 90 THR A O 1
ATOM 679 N N . VAL A 1 91 ? -4.667 -8.604 9.473 1.00 97.62 91 VAL A N 1
ATOM 680 C CA . VAL A 1 91 ? -3.399 -8.987 8.853 1.00 97.62 91 VAL A CA 1
ATOM 681 C C . VAL A 1 91 ? -3.478 -8.690 7.361 1.00 97.62 91 VAL A C 1
ATOM 683 O O . VAL A 1 91 ? -4.378 -9.172 6.673 1.00 97.62 91 VAL A O 1
ATOM 686 N N . VAL A 1 92 ? -2.513 -7.914 6.878 1.00 98.62 92 VAL A N 1
ATOM 687 C CA . VAL A 1 92 ? -2.332 -7.576 5.467 1.00 98.62 92 VAL A CA 1
ATOM 688 C C . VAL A 1 92 ? -0.953 -8.062 5.030 1.00 98.62 92 VAL A C 1
ATOM 690 O O . VAL A 1 92 ? 0.060 -7.755 5.658 1.00 98.62 92 VAL A O 1
ATOM 693 N N . LEU A 1 93 ? -0.899 -8.844 3.963 1.00 98.56 93 LEU A N 1
ATOM 6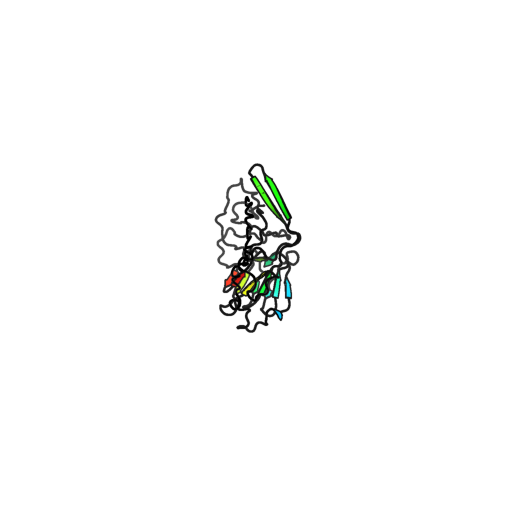94 C CA . LEU A 1 93 ? 0.312 -9.481 3.462 1.00 98.56 93 LEU A CA 1
ATOM 695 C C . LEU A 1 93 ? 0.564 -9.030 2.025 1.00 98.56 93 LEU A C 1
ATOM 697 O O . LEU A 1 93 ? -0.359 -8.991 1.226 1.00 98.56 93 LEU A O 1
ATOM 701 N N . GLY A 1 94 ? 1.801 -8.713 1.666 1.00 98.38 94 GLY A N 1
ATOM 702 C CA . GLY A 1 94 ? 2.186 -8.530 0.266 1.00 98.38 94 GLY A CA 1
ATOM 703 C C . GLY A 1 94 ? 2.723 -9.822 -0.345 1.00 98.38 94 GLY A C 1
ATOM 704 O O . GLY A 1 94 ? 3.472 -10.552 0.308 1.00 98.38 94 GLY A O 1
ATOM 705 N N . MET A 1 95 ? 2.377 -10.112 -1.598 1.00 98.00 95 MET A N 1
ATOM 706 C CA . MET A 1 95 ? 3.084 -11.138 -2.368 1.00 98.00 95 MET A CA 1
ATOM 707 C C . MET A 1 95 ? 4.554 -10.746 -2.575 1.00 98.00 95 MET A C 1
ATOM 709 O O . MET A 1 95 ? 4.886 -9.562 -2.680 1.00 98.00 95 MET A O 1
ATOM 713 N N . GLU A 1 96 ? 5.438 -11.744 -2.632 1.00 96.00 96 GLU A N 1
ATOM 714 C CA . GLU A 1 96 ? 6.807 -11.515 -3.100 1.00 96.00 96 GLU A CA 1
ATOM 715 C C . GLU A 1 96 ? 6.782 -11.212 -4.603 1.00 96.00 96 GLU A C 1
ATOM 717 O O . GLU A 1 96 ? 5.928 -11.718 -5.326 1.00 96.00 96 GLU A O 1
ATOM 722 N N . GLY A 1 97 ? 7.713 -10.382 -5.075 1.00 92.50 97 GLY A N 1
ATOM 723 C CA . GLY A 1 97 ? 7.827 -10.114 -6.506 1.00 92.50 97 GLY A CA 1
ATOM 724 C C . GLY A 1 97 ? 8.342 -11.340 -7.266 1.00 92.50 97 GLY A C 1
ATOM 725 O O . GLY A 1 97 ? 9.252 -12.030 -6.799 1.00 92.50 97 GLY A O 1
ATOM 726 N N . GLU A 1 98 ? 7.816 -11.567 -8.466 1.00 92.12 98 GLU A N 1
ATOM 727 C CA . GLU A 1 98 ? 8.197 -12.676 -9.349 1.00 92.12 98 GLU A CA 1
ATOM 728 C C . GLU A 1 98 ? 8.902 -12.167 -10.615 1.00 92.12 98 GLU A C 1
ATOM 730 O O . GLU A 1 98 ? 8.689 -11.037 -11.051 1.00 92.12 98 GLU A O 1
ATOM 735 N N . GLY A 1 99 ? 9.777 -12.981 -11.215 1.00 91.88 99 GLY A N 1
ATOM 736 C CA . GLY A 1 99 ? 10.421 -12.621 -12.489 1.00 91.88 99 GLY A CA 1
ATOM 737 C C . GLY A 1 99 ? 11.421 -11.458 -12.410 1.00 91.88 99 GLY A C 1
ATOM 738 O O . GLY A 1 99 ? 11.596 -10.715 -13.374 1.00 91.88 99 GLY A O 1
ATOM 739 N N . ARG A 1 100 ? 12.072 -11.267 -11.254 1.00 91.12 100 ARG A N 1
ATOM 740 C CA . ARG A 1 100 ? 13.015 -10.161 -11.034 1.00 91.12 100 ARG A CA 1
ATOM 741 C C . ARG A 1 100 ? 14.125 -10.134 -12.090 1.00 91.12 100 ARG A C 1
ATOM 743 O O . ARG A 1 100 ? 14.920 -11.071 -12.179 1.00 91.12 100 ARG A O 1
ATOM 750 N N . THR A 1 101 ? 14.241 -9.019 -12.800 1.00 90.50 101 THR A N 1
ATOM 751 C CA . THR A 1 101 ? 15.279 -8.759 -13.803 1.00 90.50 101 THR A CA 1
ATOM 752 C C . THR A 1 101 ? 16.052 -7.499 -13.427 1.00 90.50 101 THR A C 1
ATOM 754 O O . THR A 1 101 ? 15.451 -6.518 -13.009 1.00 90.50 101 THR A O 1
ATOM 757 N N . GLU A 1 102 ? 17.382 -7.519 -13.560 1.00 90.12 102 GLU A N 1
ATOM 758 C CA . GLU A 1 102 ? 18.237 -6.340 -13.363 1.00 90.12 102 GLU A CA 1
ATOM 759 C C . GLU A 1 102 ? 18.970 -5.999 -14.662 1.00 90.12 102 GLU A C 1
ATOM 761 O O . GLU A 1 102 ? 19.591 -6.877 -15.269 1.00 90.12 102 GLU A O 1
ATOM 766 N N . VAL A 1 103 ? 18.947 -4.728 -15.060 1.00 86.75 103 VAL A N 1
ATOM 767 C CA . VAL A 1 103 ? 19.689 -4.220 -16.218 1.00 86.75 103 VAL A CA 1
ATOM 768 C C . VAL A 1 10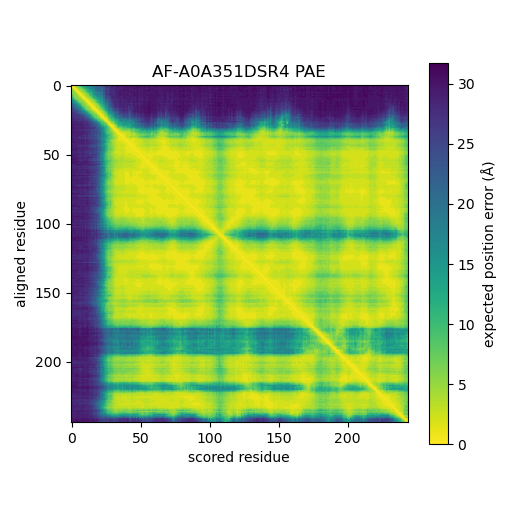3 ? 20.525 -3.016 -15.796 1.00 86.75 103 VAL A C 1
ATOM 770 O O . VAL A 1 103 ? 20.001 -2.030 -15.286 1.00 86.75 103 VAL A O 1
ATOM 773 N N . ASP A 1 104 ? 21.840 -3.096 -16.014 1.00 86.69 104 ASP A N 1
ATOM 774 C CA . ASP A 1 104 ? 22.742 -1.958 -15.840 1.00 86.69 104 ASP A CA 1
ATOM 775 C C . ASP A 1 104 ? 22.783 -1.120 -17.122 1.00 86.69 104 ASP A C 1
ATOM 777 O O . ASP A 1 104 ? 23.308 -1.549 -18.153 1.00 86.69 104 ASP A O 1
ATOM 781 N N . ASN A 1 105 ? 22.285 0.108 -17.034 1.00 83.75 105 ASN A N 1
ATOM 782 C CA . ASN A 1 105 ? 22.351 1.106 -18.086 1.00 83.75 105 ASN A CA 1
ATOM 783 C C . ASN A 1 105 ? 23.521 2.059 -17.834 1.00 83.75 105 ASN A C 1
ATOM 785 O O . ASN A 1 105 ? 23.513 2.892 -16.926 1.00 83.75 105 ASN A O 1
ATOM 789 N N . VAL A 1 106 ? 24.567 1.925 -18.651 1.00 84.75 106 VAL A N 1
ATOM 790 C CA . VAL A 1 106 ? 25.755 2.781 -18.576 1.00 84.75 106 VAL A CA 1
ATOM 791 C C . VAL A 1 106 ? 25.463 4.117 -19.253 1.00 84.75 106 VAL A C 1
ATOM 793 O O . VAL A 1 106 ? 25.244 4.193 -20.460 1.00 84.75 106 VAL A O 1
ATOM 796 N N . THR A 1 107 ? 25.506 5.186 -18.470 1.00 78.62 107 THR A N 1
ATOM 797 C CA . THR A 1 107 ? 25.416 6.575 -18.921 1.00 78.62 107 THR A CA 1
ATOM 798 C C . THR A 1 107 ? 26.810 7.209 -18.974 1.00 78.62 107 THR A C 1
ATOM 800 O O . THR A 1 107 ? 27.772 6.699 -18.398 1.00 78.62 107 THR A O 1
ATOM 803 N N . GLY A 1 108 ? 26.932 8.378 -19.611 1.00 78.12 108 GLY A N 1
ATOM 804 C CA . GLY A 1 108 ? 28.180 9.158 -19.607 1.00 78.12 108 GLY A CA 1
ATOM 805 C C . GLY A 1 108 ? 28.633 9.646 -18.219 1.00 78.12 108 GLY A C 1
ATOM 806 O O . GLY A 1 108 ? 29.744 10.155 -18.100 1.00 78.12 108 GLY A O 1
ATOM 807 N N . PHE A 1 109 ? 27.799 9.482 -17.184 1.00 74.00 109 PHE A N 1
ATOM 808 C CA . PHE A 1 109 ? 28.033 9.957 -15.817 1.00 74.00 109 PHE A CA 1
ATOM 809 C C . PHE A 1 109 ? 28.055 8.829 -14.765 1.00 74.00 109 PHE A C 1
ATOM 811 O O . PHE A 1 109 ? 28.211 9.111 -13.580 1.00 74.00 109 PHE A O 1
ATOM 818 N N . GLY A 1 110 ? 27.925 7.560 -15.173 1.00 79.19 110 GLY A N 1
ATOM 819 C CA . GLY A 1 110 ? 27.868 6.402 -14.271 1.00 79.19 110 GLY A CA 1
ATOM 820 C C . GLY A 1 110 ? 26.921 5.310 -14.775 1.00 79.19 110 GLY A C 1
ATOM 821 O O . GLY A 1 110 ? 26.396 5.415 -15.878 1.00 79.19 110 GLY A O 1
ATOM 822 N N . ALA A 1 111 ? 26.689 4.265 -13.982 1.00 78.88 111 ALA A N 1
ATOM 823 C CA . ALA A 1 111 ? 25.706 3.225 -14.295 1.00 78.88 111 ALA A CA 1
ATOM 824 C C . ALA A 1 111 ? 24.437 3.415 -13.451 1.00 78.88 111 ALA A C 1
ATOM 826 O O . ALA A 1 111 ? 24.534 3.614 -12.241 1.00 78.88 111 ALA A O 1
ATOM 827 N N . VAL A 1 112 ? 23.275 3.344 -14.095 1.00 79.00 112 VAL A N 1
ATOM 828 C CA . VAL A 1 112 ? 21.957 3.259 -13.451 1.00 79.00 112 VAL A CA 1
ATOM 829 C C . VAL A 1 112 ? 21.508 1.806 -13.521 1.00 79.00 112 VAL A C 1
ATOM 831 O O . VAL A 1 112 ? 21.713 1.157 -14.544 1.00 79.00 112 VAL A O 1
ATOM 834 N N . ARG A 1 113 ? 20.943 1.281 -12.433 1.00 83.56 113 ARG A N 1
ATOM 835 C CA . ARG A 1 113 ? 20.422 -0.086 -12.397 1.00 83.56 113 ARG A CA 1
ATOM 836 C C . ARG A 1 113 ? 18.909 -0.074 -12.355 1.00 83.56 113 ARG A C 1
ATOM 838 O O . ARG A 1 113 ? 18.333 0.304 -11.333 1.00 83.56 113 ARG A O 1
ATOM 845 N N . ASP A 1 114 ? 18.320 -0.598 -13.416 1.00 80.62 114 ASP A N 1
ATOM 846 C CA . ASP A 1 114 ? 16.886 -0.804 -13.521 1.00 80.62 114 ASP A CA 1
ATOM 847 C C . ASP A 1 114 ? 16.543 -2.199 -13.017 1.00 80.62 114 ASP A C 1
ATOM 849 O O . ASP A 1 114 ? 17.202 -3.180 -13.377 1.00 80.62 114 ASP A O 1
ATOM 853 N N . VAL A 1 115 ? 15.522 -2.292 -12.166 1.00 87.19 115 VAL A N 1
ATOM 854 C CA . VAL A 1 115 ? 15.009 -3.572 -11.677 1.00 87.19 115 VAL A CA 1
ATOM 855 C C . VAL A 1 115 ? 13.528 -3.666 -12.005 1.00 87.19 115 VAL A C 1
ATOM 857 O O . VAL A 1 115 ? 12.727 -2.841 -11.572 1.00 87.19 115 VAL A O 1
ATOM 860 N N . THR A 1 116 ? 13.158 -4.702 -12.746 1.00 88.31 116 THR A N 1
ATOM 861 C CA . THR A 1 116 ? 11.772 -4.996 -13.122 1.00 88.31 116 THR A CA 1
ATOM 862 C C . THR A 1 116 ? 11.352 -6.360 -12.596 1.00 88.31 116 THR A C 1
ATOM 864 O O . THR A 1 116 ? 12.185 -7.163 -12.172 1.00 88.31 116 THR A O 1
ATOM 867 N N . TYR A 1 117 ? 10.045 -6.603 -12.591 1.00 90.38 117 TYR A N 1
ATOM 868 C CA . TYR A 1 117 ? 9.425 -7.857 -12.181 1.00 90.38 117 TYR A CA 1
ATOM 869 C C . TYR A 1 117 ? 8.350 -8.218 -13.205 1.00 90.38 117 TYR A C 1
ATOM 871 O O . TYR A 1 117 ? 7.704 -7.322 -13.749 1.00 90.38 117 TYR A O 1
ATOM 879 N N . ASP A 1 118 ? 8.134 -9.512 -13.433 1.00 90.56 118 ASP A N 1
ATOM 880 C CA . ASP A 1 118 ? 6.980 -9.992 -14.203 1.00 90.56 118 ASP A CA 1
ATOM 881 C C . ASP A 1 118 ? 5.683 -9.742 -13.419 1.00 90.56 118 ASP A C 1
ATOM 883 O O . ASP A 1 118 ? 4.637 -9.436 -13.985 1.00 90.56 118 ASP A O 1
ATOM 887 N N . THR A 1 119 ? 5.756 -9.846 -12.089 1.00 89.62 119 THR A N 1
ATOM 888 C CA . THR A 1 119 ? 4.702 -9.435 -11.155 1.00 89.62 119 THR A CA 1
ATOM 889 C C . THR A 1 119 ? 5.347 -8.675 -10.008 1.00 89.62 119 THR A C 1
ATOM 891 O O . THR A 1 119 ? 6.195 -9.214 -9.291 1.00 89.62 119 THR A O 1
ATOM 894 N N . TYR A 1 120 ? 4.986 -7.400 -9.864 1.00 91.88 120 TYR A N 1
ATOM 895 C CA . TYR A 1 120 ? 5.553 -6.543 -8.830 1.00 91.88 120 TYR A CA 1
ATOM 896 C C . TYR A 1 120 ? 5.175 -7.042 -7.428 1.00 91.88 120 TYR A C 1
ATOM 898 O O . TYR A 1 120 ? 4.069 -7.542 -7.231 1.00 91.88 120 TYR A O 1
ATOM 906 N N . PRO A 1 121 ? 6.073 -6.890 -6.436 1.00 95.12 121 PRO A N 1
ATOM 907 C CA . PRO A 1 121 ? 5.778 -7.255 -5.055 1.00 95.12 121 PRO A CA 1
ATOM 908 C C . PRO A 1 121 ? 4.563 -6.484 -4.530 1.00 95.12 121 PRO A C 1
ATOM 910 O O . PRO A 1 121 ? 4.388 -5.300 -4.828 1.00 95.12 121 PRO A O 1
ATOM 913 N N . GLY A 1 122 ? 3.782 -7.141 -3.674 1.00 97.31 122 GLY A N 1
ATOM 914 C CA . GLY A 1 122 ? 2.611 -6.555 -3.038 1.00 97.31 122 GLY A CA 1
ATOM 915 C C . GLY A 1 122 ? 2.958 -5.283 -2.261 1.00 97.31 122 GLY A C 1
ATOM 916 O O . GLY A 1 122 ? 3.871 -5.304 -1.433 1.00 97.31 122 GLY A O 1
ATOM 917 N N . ALA A 1 123 ? 2.239 -4.186 -2.483 1.00 97.44 123 ALA A N 1
ATOM 918 C CA . ALA A 1 123 ? 2.414 -2.923 -1.757 1.00 97.44 123 ALA A CA 1
ATOM 919 C C . ALA A 1 123 ? 1.063 -2.235 -1.549 1.00 97.44 123 ALA A C 1
ATOM 921 O O . ALA A 1 123 ? 0.182 -2.375 -2.390 1.00 97.44 123 ALA A O 1
ATOM 922 N N . LEU A 1 124 ? 0.902 -1.481 -0.460 1.00 98.31 124 LEU A N 1
ATOM 923 C CA . LEU A 1 124 ? -0.273 -0.631 -0.256 1.00 98.31 124 LEU A CA 1
ATOM 924 C C . LEU A 1 124 ? 0.122 0.828 -0.471 1.00 98.31 124 LEU A C 1
ATOM 926 O O . LEU A 1 124 ? 0.931 1.365 0.286 1.00 98.31 124 LEU A O 1
ATOM 930 N N . VAL A 1 125 ? -0.458 1.470 -1.476 1.00 98.25 125 VAL A N 1
ATOM 931 C CA . VAL A 1 125 ? -0.175 2.860 -1.832 1.00 98.25 125 VAL A CA 1
ATOM 932 C C . VAL A 1 125 ? -1.426 3.695 -1.606 1.00 98.25 125 VAL A C 1
ATOM 934 O O . VAL A 1 125 ? -2.467 3.463 -2.210 1.00 98.25 125 VAL A O 1
ATOM 937 N N . VAL A 1 126 ? -1.348 4.683 -0.725 1.00 98.50 126 VAL A N 1
ATOM 938 C CA . VAL A 1 126 ? -2.423 5.659 -0.536 1.00 98.50 126 VAL A CA 1
ATOM 939 C C . VAL A 1 126 ? -2.134 6.825 -1.460 1.00 98.50 126 VAL A C 1
ATOM 941 O O . VAL A 1 126 ? -1.193 7.581 -1.211 1.00 98.50 126 VAL A O 1
ATOM 944 N N . ALA A 1 127 ? -2.914 6.940 -2.532 1.00 97.12 127 ALA A N 1
ATOM 945 C CA . ALA A 1 127 ? -2.780 8.027 -3.482 1.00 97.12 127 ALA A CA 1
ATOM 946 C C . ALA A 1 127 ? -3.159 9.357 -2.831 1.00 97.12 127 ALA A C 1
ATOM 948 O O . ALA A 1 127 ? -3.915 9.420 -1.855 1.00 97.12 127 ALA A O 1
ATOM 949 N N . ARG A 1 128 ? -2.656 10.443 -3.410 1.00 93.25 128 ARG A N 1
ATOM 950 C CA . ARG A 1 128 ? -2.992 11.793 -2.977 1.00 93.25 128 ARG A CA 1
ATOM 951 C C . ARG A 1 128 ? -4.515 12.008 -2.965 1.00 93.25 128 ARG A C 1
ATOM 953 O O . ARG A 1 128 ? -5.194 11.742 -3.954 1.00 93.25 128 ARG A O 1
ATOM 960 N N . GLY A 1 129 ? -5.039 12.470 -1.831 1.00 93.38 129 GLY A N 1
ATOM 961 C CA . GLY A 1 129 ? -6.475 12.672 -1.600 1.00 93.38 129 GLY A CA 1
ATOM 962 C C . GLY A 1 129 ? -7.273 11.398 -1.298 1.00 93.38 129 GLY A C 1
ATOM 963 O O . GLY A 1 129 ? -8.487 11.478 -1.112 1.00 93.38 129 GLY A O 1
ATOM 964 N N . GLY A 1 130 ? -6.621 10.235 -1.246 1.00 97.00 130 GLY A N 1
ATOM 965 C CA . GLY A 1 130 ? -7.136 9.037 -0.589 1.00 97.00 130 GLY A CA 1
ATOM 966 C C . GLY A 1 130 ? -6.856 9.070 0.915 1.00 97.00 130 GLY A C 1
ATOM 967 O O . GLY A 1 130 ? -6.042 9.864 1.400 1.00 97.00 130 GLY A O 1
ATOM 968 N N . PHE A 1 131 ? -7.533 8.202 1.666 1.00 98.12 131 PHE A N 1
ATOM 969 C CA . PHE A 1 131 ? -7.377 8.120 3.116 1.00 98.12 131 PHE A CA 1
ATOM 970 C C . PHE A 1 131 ? -7.235 6.679 3.610 1.00 98.12 131 PHE A C 1
ATOM 972 O O . PHE A 1 131 ? -8.035 5.808 3.269 1.00 98.12 131 PHE A O 1
ATOM 979 N N . LEU A 1 132 ? -6.231 6.437 4.456 1.00 98.75 132 LEU A N 1
ATOM 980 C CA . LEU A 1 132 ? -6.033 5.161 5.146 1.00 98.75 132 LEU A CA 1
ATOM 981 C C . LEU A 1 132 ? -6.264 5.306 6.654 1.00 98.75 132 LEU A C 1
ATOM 983 O O . LEU A 1 132 ? -5.471 5.933 7.354 1.00 98.75 132 LEU A O 1
ATOM 987 N N . GLU A 1 133 ? -7.306 4.668 7.176 1.00 98.62 133 GLU A N 1
ATOM 988 C CA . GLU A 1 133 ? -7.552 4.534 8.613 1.00 98.62 133 GLU A CA 1
ATOM 989 C C . GLU A 1 133 ? -7.042 3.168 9.099 1.00 98.62 133 GLU A C 1
ATOM 991 O O . GLU A 1 133 ? -7.774 2.183 9.084 1.00 98.62 133 GLU A O 1
ATOM 996 N N . ALA A 1 134 ? -5.783 3.097 9.538 1.00 98.50 134 ALA A N 1
ATOM 997 C CA . ALA A 1 134 ? -5.189 1.921 10.178 1.00 98.50 134 ALA A CA 1
ATOM 998 C C . ALA A 1 134 ? -4.916 2.219 11.662 1.00 98.50 134 ALA A C 1
ATOM 1000 O O . ALA A 1 134 ? -3.783 2.459 12.099 1.00 98.50 134 ALA A O 1
ATOM 1001 N N . ASP A 1 135 ? -5.997 2.226 12.440 1.00 97.44 135 ASP A N 1
ATOM 1002 C CA . ASP A 1 135 ? -6.000 2.582 13.856 1.00 97.44 135 ASP A CA 1
ATOM 1003 C C . ASP A 1 135 ? -6.117 1.338 14.749 1.00 97.44 135 ASP A C 1
ATOM 1005 O O . ASP A 1 135 ? -7.168 1.020 15.310 1.00 97.44 135 ASP A O 1
ATOM 1009 N N . GLY A 1 136 ? -5.015 0.596 14.859 1.00 95.69 136 GLY A N 1
ATOM 1010 C CA . GLY A 1 136 ? -4.909 -0.555 15.747 1.00 95.69 136 GLY A CA 1
ATOM 1011 C C . GLY A 1 136 ? -4.897 -0.164 17.228 1.00 95.69 136 GLY A C 1
ATOM 1012 O O . GLY A 1 136 ? -4.821 1.007 17.615 1.00 95.69 136 GLY A O 1
ATOM 1013 N N . THR A 1 137 ? -4.869 -1.171 18.101 1.00 93.31 137 THR A N 1
ATOM 1014 C CA . THR A 1 137 ? -4.721 -0.975 19.553 1.00 93.31 137 THR A CA 1
ATOM 1015 C C . THR A 1 137 ? -3.457 -1.641 20.076 1.00 93.31 137 THR A C 1
ATOM 1017 O O . THR A 1 137 ? -2.923 -2.558 19.459 1.00 93.31 137 THR A O 1
ATOM 1020 N N . ALA A 1 138 ? -2.982 -1.223 21.252 1.00 90.69 138 ALA A N 1
ATOM 1021 C CA . ALA A 1 138 ? -1.813 -1.838 21.883 1.00 90.69 138 ALA A CA 1
ATOM 1022 C C . ALA A 1 138 ? -1.969 -3.359 22.092 1.00 90.69 138 ALA A C 1
ATOM 1024 O O . ALA A 1 138 ? -0.985 -4.090 22.054 1.00 90.69 138 ALA A O 1
ATOM 1025 N N . THR A 1 139 ? -3.199 -3.841 22.296 1.00 89.94 139 THR A N 1
ATOM 1026 C CA . THR A 1 139 ? -3.503 -5.269 22.467 1.00 89.94 139 THR A CA 1
ATOM 1027 C C . THR A 1 139 ? -3.788 -5.989 21.151 1.00 89.94 139 THR A C 1
ATOM 1029 O O . THR A 1 139 ? -3.650 -7.209 21.092 1.00 89.94 139 THR A O 1
ATOM 1032 N N . CYS A 1 140 ? -4.183 -5.262 20.106 1.00 93.00 140 CYS A N 1
ATOM 1033 C CA . CYS A 1 140 ? -4.547 -5.799 18.795 1.00 93.00 140 CYS A CA 1
ATOM 1034 C C . CYS A 1 140 ? -3.957 -4.903 17.703 1.00 93.00 140 CYS A C 1
ATOM 1036 O O . CYS A 1 140 ? -4.688 -4.132 17.067 1.00 93.00 140 CYS A O 1
ATOM 1038 N N . PRO A 1 141 ? -2.627 -4.950 17.520 1.00 95.50 141 PRO A N 1
ATOM 1039 C CA . PRO A 1 141 ? -1.989 -4.183 16.471 1.00 95.50 141 PRO A CA 1
ATOM 1040 C C . PRO A 1 141 ? -2.452 -4.689 15.104 1.00 95.50 141 PRO A C 1
ATOM 1042 O O . PRO A 1 141 ? -2.737 -5.876 14.933 1.00 95.50 141 PRO A O 1
ATOM 1045 N N . ILE A 1 142 ? -2.503 -3.790 14.128 1.00 97.19 142 ILE A N 1
ATOM 1046 C CA . ILE A 1 142 ? -2.655 -4.179 12.722 1.00 97.19 142 ILE A CA 1
ATOM 1047 C C . ILE A 1 142 ? -1.293 -4.667 12.240 1.00 97.19 142 ILE A C 1
ATOM 1049 O O . ILE A 1 142 ? -0.266 -4.053 12.549 1.00 97.19 142 ILE A O 1
ATOM 1053 N N . GLN A 1 143 ? -1.264 -5.779 11.513 1.00 95.81 143 GLN A N 1
ATOM 1054 C CA . GLN A 1 143 ? -0.012 -6.384 11.082 1.00 95.81 143 GLN A CA 1
ATOM 1055 C C . GLN A 1 143 ? 0.132 -6.379 9.571 1.00 95.81 143 GLN A C 1
ATOM 1057 O O . GLN A 1 143 ? -0.754 -6.822 8.847 1.00 95.81 143 GLN A O 1
ATOM 1062 N N . PHE A 1 144 ? 1.296 -5.928 9.129 1.00 97.75 144 PHE A N 1
ATOM 1063 C CA . PHE A 1 144 ? 1.711 -5.881 7.745 1.00 97.75 144 PHE A CA 1
ATOM 1064 C C . PHE A 1 144 ? 2.992 -6.692 7.559 1.00 97.75 144 PHE A C 1
ATOM 1066 O O . PHE A 1 144 ? 3.982 -6.479 8.270 1.00 97.75 144 PHE A O 1
ATOM 1073 N N . SER A 1 145 ? 2.975 -7.624 6.612 1.00 97.31 145 SER A N 1
ATOM 1074 C CA . SER A 1 145 ? 4.114 -8.492 6.308 1.00 97.31 145 SER A CA 1
ATOM 1075 C C . SER A 1 145 ? 4.066 -8.980 4.855 1.00 97.31 145 SER A C 1
ATOM 1077 O O . SER A 1 145 ? 3.381 -8.393 4.022 1.00 97.31 145 SER A O 1
ATOM 1079 N N . PHE A 1 146 ? 4.793 -10.047 4.537 1.00 97.69 146 PHE A N 1
ATOM 1080 C CA . PHE A 1 146 ? 4.723 -10.742 3.254 1.00 97.69 146 PHE A CA 1
ATOM 1081 C C . PHE A 1 146 ? 3.971 -12.069 3.386 1.00 97.69 146 PHE A C 1
ATOM 1083 O O . PHE A 1 146 ? 3.887 -12.633 4.474 1.00 97.69 146 PHE A O 1
ATOM 1090 N N . LEU A 1 147 ? 3.456 -12.592 2.273 1.00 97.44 147 LEU A N 1
ATOM 1091 C CA . LEU A 1 147 ? 2.628 -13.803 2.233 1.00 97.44 147 LEU A CA 1
ATOM 1092 C C . LEU A 1 147 ? 3.306 -15.039 2.851 1.00 97.44 147 LEU A C 1
ATOM 1094 O O . LEU A 1 147 ? 2.632 -15.898 3.409 1.00 97.44 147 LEU A O 1
ATOM 1098 N N . GLY A 1 148 ? 4.634 -15.130 2.761 1.00 95.88 148 GLY A N 1
ATOM 1099 C CA . GLY A 1 148 ? 5.404 -16.243 3.319 1.00 95.88 148 GLY A CA 1
ATOM 1100 C C . GLY A 1 148 ? 5.681 -16.147 4.824 1.00 95.88 148 GLY A C 1
ATOM 1101 O O . GLY A 1 148 ? 6.331 -17.042 5.362 1.00 95.88 148 GLY A O 1
ATOM 1102 N N . ASP A 1 149 ? 5.228 -15.094 5.509 1.00 95.44 149 ASP A N 1
ATOM 1103 C CA . ASP A 1 149 ? 5.363 -14.957 6.958 1.00 95.44 149 ASP A CA 1
ATOM 1104 C C . ASP A 1 149 ? 4.214 -15.679 7.693 1.00 95.44 149 ASP A C 1
ATOM 1106 O O . ASP A 1 149 ? 3.066 -15.245 7.597 1.00 95.44 149 ASP A O 1
ATOM 1110 N N . PRO A 1 150 ? 4.480 -16.741 8.478 1.00 92.62 150 PRO A N 1
ATOM 1111 C CA . PRO A 1 150 ? 3.450 -17.491 9.205 1.00 92.62 150 PRO A CA 1
ATOM 1112 C C . PRO A 1 150 ? 2.789 -16.720 10.360 1.00 92.62 150 PRO A C 1
ATOM 1114 O O . PRO A 1 150 ? 1.855 -17.232 10.976 1.00 92.62 150 PRO A O 1
ATOM 1117 N N . MET A 1 151 ? 3.251 -15.504 10.680 1.00 91.75 151 MET A N 1
ATOM 1118 C CA . MET A 1 151 ? 2.706 -14.655 11.754 1.00 91.75 151 MET A CA 1
ATOM 1119 C C . MET A 1 151 ? 2.805 -15.274 13.161 1.00 91.75 151 MET A C 1
ATOM 1121 O O . MET A 1 151 ? 2.099 -14.870 14.084 1.00 91.75 151 MET A O 1
ATOM 1125 N N . ASP A 1 152 ? 3.702 -16.241 13.351 1.00 89.25 152 ASP A N 1
ATOM 1126 C CA . ASP A 1 152 ? 3.983 -16.906 14.632 1.00 89.25 152 ASP A CA 1
ATOM 1127 C C . ASP A 1 152 ? 5.332 -16.472 15.247 1.00 89.25 152 ASP A C 1
ATOM 1129 O O . ASP A 1 152 ? 5.720 -16.920 16.329 1.00 89.25 152 ASP A O 1
ATOM 1133 N N . GLY A 1 153 ? 6.039 -15.562 14.568 1.00 88.12 153 GLY A N 1
ATOM 1134 C CA . GLY A 1 153 ? 7.337 -15.034 14.981 1.00 88.12 153 GLY A CA 1
ATOM 1135 C C . GLY A 1 153 ? 8.526 -15.930 14.631 1.00 88.12 153 GLY A C 1
ATOM 1136 O O . GLY A 1 153 ? 9.630 -15.662 15.104 1.00 88.12 153 GLY A O 1
ATOM 1137 N N . THR A 1 154 ? 8.337 -16.980 13.830 1.00 91.06 154 THR A N 1
ATOM 1138 C CA . THR A 1 154 ? 9.435 -17.850 13.373 1.00 91.06 154 THR A CA 1
ATOM 1139 C C . THR A 1 154 ? 10.266 -17.232 12.248 1.00 91.06 154 THR A C 1
ATOM 1141 O O . THR A 1 154 ? 11.441 -17.577 12.107 1.00 91.06 154 THR A O 1
ATOM 1144 N N . THR A 1 155 ? 9.711 -16.280 11.491 1.00 93.19 155 THR A N 1
ATOM 1145 C CA . THR A 1 155 ? 10.461 -15.506 10.493 1.00 93.19 155 THR A CA 1
ATOM 1146 C C . THR A 1 155 ? 11.561 -14.679 11.160 1.00 93.19 155 THR A C 1
ATOM 1148 O O . THR A 1 155 ? 11.310 -13.911 12.090 1.00 93.19 155 THR A O 1
ATOM 1151 N N . GLY A 1 156 ? 12.795 -14.819 10.669 1.00 91.25 156 GLY A N 1
ATOM 1152 C CA . GLY A 1 156 ? 13.951 -14.083 11.182 1.00 91.25 156 GLY A CA 1
ATOM 1153 C C . GLY A 1 156 ? 13.840 -12.571 10.967 1.00 91.25 156 GLY A C 1
ATOM 1154 O O . GLY A 1 156 ? 13.386 -12.106 9.924 1.00 91.25 156 GLY A O 1
ATOM 1155 N N . LEU A 1 157 ? 14.300 -11.786 11.944 1.00 87.50 157 LEU A N 1
ATOM 1156 C CA . LEU A 1 157 ? 14.316 -10.314 11.882 1.00 87.50 157 LEU A CA 1
ATOM 1157 C C . LEU A 1 157 ? 15.188 -9.744 10.752 1.00 87.50 157 LEU A C 1
ATOM 1159 O O . LEU A 1 157 ? 15.036 -8.587 10.371 1.00 87.50 157 LEU A O 1
ATOM 1163 N N . ASP A 1 158 ? 16.126 -10.536 10.246 1.00 91.31 158 ASP A N 1
ATOM 1164 C CA . ASP A 1 158 ? 17.023 -10.203 9.145 1.00 91.31 158 ASP A CA 1
ATOM 1165 C C . ASP A 1 158 ? 16.381 -10.389 7.761 1.00 91.31 158 ASP A C 1
ATOM 1167 O O . ASP A 1 158 ? 16.900 -9.859 6.771 1.00 91.31 158 ASP A O 1
ATOM 1171 N N . VAL A 1 159 ? 15.238 -11.084 7.692 1.00 94.75 159 VAL A N 1
ATOM 1172 C CA . VAL A 1 159 ? 14.430 -11.206 6.477 1.00 94.75 159 VAL A CA 1
ATOM 1173 C C . VAL A 1 159 ? 13.885 -9.826 6.109 1.00 94.75 159 VAL A C 1
ATOM 1175 O O . VAL A 1 159 ? 13.212 -9.165 6.899 1.00 94.75 159 VAL A O 1
ATOM 1178 N N . ARG A 1 160 ? 14.182 -9.373 4.894 1.00 93.94 160 ARG A N 1
ATOM 1179 C CA . ARG A 1 160 ? 13.805 -8.052 4.376 1.00 93.94 160 ARG A CA 1
ATOM 1180 C C . ARG A 1 160 ? 13.561 -8.118 2.876 1.00 93.94 160 ARG A C 1
ATOM 1182 O O . ARG A 1 160 ? 14.015 -9.060 2.229 1.00 93.94 160 ARG A O 1
ATOM 1189 N N . GLY A 1 161 ? 12.900 -7.102 2.332 1.00 93.56 161 GLY A N 1
ATOM 1190 C CA . GLY A 1 161 ? 12.667 -6.983 0.897 1.00 93.56 161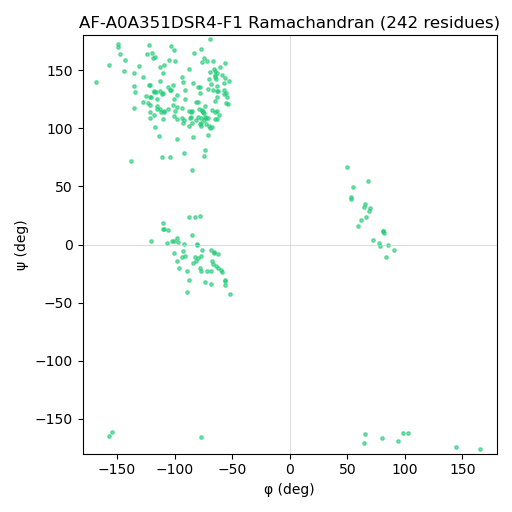 GLY A CA 1
ATOM 1191 C C . GLY A 1 161 ? 11.771 -8.078 0.333 1.00 93.56 161 GLY A C 1
ATOM 1192 O O . GLY A 1 161 ? 12.023 -8.554 -0.769 1.00 93.56 161 GLY A O 1
ATOM 1193 N N . LYS A 1 162 ? 10.783 -8.516 1.121 1.00 96.25 162 LYS A N 1
ATOM 1194 C CA . LYS A 1 162 ? 9.820 -9.548 0.725 1.00 96.25 162 LYS A CA 1
ATOM 1195 C C . LYS A 1 162 ? 8.514 -8.987 0.179 1.00 96.25 162 LYS A C 1
ATOM 1197 O O . LYS A 1 162 ? 7.809 -9.688 -0.524 1.00 96.25 162 LYS A O 1
ATOM 1202 N N . TRP A 1 163 ? 8.202 -7.732 0.476 1.00 97.06 163 TRP A N 1
ATOM 1203 C CA . TRP A 1 163 ? 7.069 -7.016 -0.110 1.00 97.06 163 TRP A CA 1
ATOM 1204 C C . TRP A 1 163 ? 7.379 -5.513 -0.199 1.00 97.06 163 TRP A C 1
ATOM 1206 O O . TRP A 1 163 ? 8.441 -5.069 0.259 1.00 97.06 163 TRP A O 1
ATOM 1216 N N . GLY A 1 164 ? 6.523 -4.729 -0.851 1.00 95.19 164 GLY A N 1
ATOM 1217 C CA . GLY A 1 164 ? 6.765 -3.312 -1.140 1.00 95.19 164 GLY A CA 1
ATOM 1218 C C . GLY A 1 164 ? 6.644 -2.396 0.079 1.00 95.19 164 GLY A C 1
ATOM 1219 O O . GLY A 1 164 ? 7.416 -1.451 0.210 1.00 95.19 164 GLY A O 1
ATOM 1220 N N . GLY A 1 165 ? 5.771 -2.721 1.032 1.00 96.19 165 GLY A N 1
ATOM 1221 C CA . GLY A 1 165 ? 5.498 -1.874 2.193 1.00 96.19 165 GLY A CA 1
ATOM 1222 C C . GLY A 1 165 ? 4.235 -1.026 2.027 1.00 96.19 165 GLY A C 1
ATOM 1223 O O . GLY A 1 165 ? 3.378 -1.313 1.190 1.00 96.19 165 GLY A O 1
ATOM 1224 N N . ILE A 1 166 ? 4.129 0.013 2.857 1.00 97.44 166 ILE A N 1
ATOM 1225 C CA . ILE A 1 166 ? 3.059 1.014 2.794 1.00 97.44 166 ILE A CA 1
ATOM 1226 C C . ILE A 1 166 ? 3.673 2.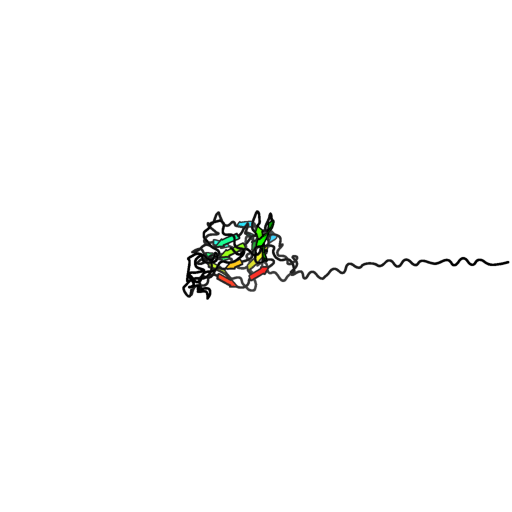334 2.335 1.00 97.44 166 ILE A C 1
ATOM 1228 O O . ILE A 1 166 ? 4.653 2.793 2.926 1.00 97.44 166 ILE A O 1
ATOM 1232 N N . VAL A 1 167 ? 3.072 2.955 1.328 1.00 97.00 167 VAL A N 1
ATOM 1233 C CA . VAL A 1 167 ? 3.410 4.300 0.854 1.00 97.00 167 VAL A CA 1
ATOM 1234 C C . VAL A 1 167 ? 2.190 5.191 1.048 1.00 97.00 167 VAL A C 1
ATOM 1236 O O . VAL A 1 167 ? 1.083 4.813 0.681 1.00 97.00 167 VAL A O 1
ATOM 1239 N N . VAL A 1 168 ? 2.379 6.368 1.648 1.00 97.44 168 VAL A N 1
ATOM 1240 C CA . VAL A 1 168 ? 1.301 7.344 1.862 1.00 97.44 168 VAL A CA 1
ATOM 1241 C C . VAL A 1 168 ? 1.675 8.647 1.173 1.00 97.44 168 VAL A C 1
ATOM 1243 O O . VAL A 1 168 ? 2.572 9.357 1.630 1.00 97.44 168 VAL A O 1
ATOM 1246 N N . CYS A 1 169 ? 0.982 8.967 0.085 1.00 95.62 169 CYS A N 1
ATOM 1247 C CA . CYS A 1 169 ? 1.217 10.177 -0.688 1.00 95.62 169 CYS A CA 1
ATOM 1248 C C . CYS A 1 169 ? 0.390 11.341 -0.123 1.00 95.62 169 CYS A C 1
ATOM 1250 O O . CYS A 1 169 ? -0.816 11.446 -0.337 1.00 95.62 169 CYS A O 1
ATOM 1252 N N . GLY A 1 170 ? 1.057 12.217 0.632 1.00 93.62 170 GLY A N 1
ATOM 1253 C CA . GLY A 1 170 ? 0.448 13.413 1.219 1.00 93.62 170 GLY A CA 1
ATOM 1254 C C . GLY A 1 170 ? 0.126 14.511 0.200 1.00 93.62 170 GLY A C 1
ATOM 1255 O O . GLY A 1 170 ? 0.749 14.587 -0.851 1.00 93.62 170 GLY A O 1
ATOM 1256 N N . GLU A 1 171 ? -0.811 15.401 0.540 1.00 89.56 171 GLU A N 1
ATOM 1257 C CA . GLU A 1 171 ? -1.174 16.592 -0.260 1.00 89.56 171 GLU A CA 1
ATOM 1258 C C . GLU A 1 171 ? -0.425 17.873 0.134 1.00 89.56 171 GLU A C 1
ATOM 1260 O O . GLU A 1 171 ? -0.544 18.892 -0.543 1.00 89.56 171 GLU A O 1
ATOM 1265 N N . ALA A 1 172 ? 0.283 17.856 1.265 1.00 88.75 172 ALA A N 1
ATOM 1266 C CA . ALA A 1 172 ? 0.860 19.061 1.847 1.00 88.75 172 ALA A CA 1
ATOM 1267 C C . ALA A 1 172 ? 1.954 19.674 0.965 1.00 88.75 172 ALA A C 1
ATOM 1269 O O . ALA A 1 172 ? 2.671 18.965 0.260 1.00 88.75 172 ALA A O 1
ATOM 1270 N N . GLN A 1 173 ? 2.106 20.996 1.057 1.00 86.88 173 GLN A N 1
ATOM 1271 C CA . GLN A 1 173 ? 3.103 21.721 0.287 1.00 86.88 173 GLN A CA 1
ATOM 1272 C C . GLN A 1 173 ? 4.522 21.193 0.535 1.00 86.88 173 GLN A C 1
ATOM 1274 O O . GLN A 1 173 ? 4.953 21.017 1.677 1.00 86.88 173 GLN A O 1
ATOM 1279 N N . LEU A 1 174 ? 5.266 20.984 -0.553 1.00 83.56 174 LEU A N 1
ATOM 1280 C CA . LEU A 1 174 ? 6.677 20.611 -0.514 1.00 83.56 174 LEU A CA 1
ATOM 1281 C C . LEU A 1 174 ? 7.577 21.827 -0.755 1.00 83.56 174 LEU A C 1
ATOM 1283 O O . LEU A 1 174 ? 7.193 22.816 -1.381 1.00 83.56 174 LEU A O 1
ATOM 1287 N N . ASN A 1 175 ? 8.828 21.726 -0.310 1.00 78.69 175 ASN A N 1
ATOM 1288 C CA . ASN A 1 175 ? 9.870 22.701 -0.640 1.00 78.69 175 ASN A CA 1
ATOM 1289 C C . ASN A 1 175 ? 10.487 22.476 -2.036 1.00 78.69 175 ASN A C 1
ATOM 1291 O O . ASN A 1 175 ? 11.356 23.246 -2.441 1.00 78.69 175 ASN A O 1
ATOM 1295 N N . THR A 1 176 ? 10.034 21.463 -2.783 1.00 74.62 176 THR A N 1
ATOM 1296 C CA . THR A 1 176 ? 10.469 21.117 -4.150 1.00 74.62 176 THR A CA 1
ATOM 1297 C C . THR A 1 176 ? 9.848 22.019 -5.224 1.00 74.62 176 THR A C 1
ATOM 1299 O O . THR A 1 176 ? 9.744 21.657 -6.394 1.00 74.62 176 THR A O 1
ATOM 1302 N N . LEU A 1 177 ? 9.455 23.237 -4.846 1.00 68.38 177 LEU A N 1
ATOM 1303 C CA . LEU A 1 177 ? 8.790 24.202 -5.711 1.00 68.38 177 LEU A CA 1
ATOM 1304 C C . LEU A 1 177 ? 9.800 24.801 -6.705 1.00 68.38 177 LEU A C 1
ATOM 1306 O O . LEU A 1 177 ? 10.364 25.874 -6.493 1.00 68.38 177 LEU A O 1
ATOM 1310 N N . SER A 1 178 ? 10.068 24.075 -7.790 1.00 64.56 178 SER A N 1
ATOM 1311 C CA . SER A 1 178 ? 10.941 24.554 -8.858 1.00 64.56 178 SER A CA 1
ATOM 1312 C C . SER A 1 178 ? 10.200 25.581 -9.702 1.00 64.56 178 SER A C 1
ATOM 1314 O O . SER A 1 178 ? 9.208 25.263 -10.353 1.00 64.56 178 SER A O 1
ATOM 1316 N N . LEU A 1 179 ? 10.691 26.820 -9.685 1.00 71.19 179 LEU A N 1
ATOM 1317 C CA . LEU A 1 179 ? 10.249 27.911 -10.563 1.00 71.19 179 LEU A CA 1
ATOM 1318 C C . LEU A 1 179 ? 11.184 28.091 -11.767 1.00 71.19 179 LEU A C 1
ATOM 1320 O O . LEU A 1 179 ? 11.063 29.056 -12.523 1.00 71.19 179 LEU A O 1
ATOM 1324 N N . GLU A 1 180 ? 12.162 27.200 -11.921 1.00 70.75 180 GLU A N 1
ATOM 1325 C CA . GLU A 1 180 ? 13.156 27.295 -12.976 1.00 70.75 180 GLU A CA 1
ATOM 1326 C C . GLU A 1 180 ? 12.648 26.596 -14.243 1.00 70.75 180 GLU A C 1
ATOM 1328 O O . GLU A 1 180 ? 12.490 25.376 -14.289 1.00 70.75 180 GLU A O 1
ATOM 1333 N N . GLN A 1 181 ? 12.426 27.375 -15.306 1.00 70.12 181 GLN A N 1
ATOM 1334 C CA . GLN A 1 181 ? 11.895 26.869 -16.581 1.00 70.12 181 GLN A CA 1
ATOM 1335 C C . GLN A 1 181 ? 12.783 25.798 -17.237 1.00 70.12 181 GLN A C 1
ATOM 1337 O O . GLN A 1 181 ? 12.309 25.028 -18.068 1.00 70.12 181 GLN A O 1
ATOM 1342 N N . THR A 1 182 ? 14.069 25.744 -16.889 1.00 73.19 182 THR A N 1
ATOM 1343 C CA . THR A 1 182 ? 15.023 24.741 -17.390 1.00 73.19 182 THR A CA 1
ATOM 1344 C C . THR A 1 182 ? 14.709 23.332 -16.875 1.00 73.19 182 THR A C 1
ATOM 1346 O O . THR A 1 182 ? 15.050 22.362 -17.546 1.00 73.19 182 THR A O 1
ATOM 1349 N N . PHE A 1 183 ? 13.992 23.214 -15.749 1.00 66.88 183 PHE A N 1
ATOM 1350 C CA . PHE A 1 183 ? 13.555 21.952 -15.142 1.00 66.88 183 PHE A CA 1
ATOM 1351 C C . PHE A 1 183 ? 12.059 21.673 -15.341 1.00 66.88 183 PHE A C 1
ATOM 1353 O O . PHE A 1 183 ? 11.514 20.752 -14.744 1.00 66.88 183 PHE A O 1
ATOM 1360 N N . ALA A 1 184 ? 11.384 22.425 -16.214 1.00 65.62 184 ALA A N 1
ATOM 1361 C CA . ALA A 1 184 ? 9.942 22.326 -16.449 1.00 65.62 184 ALA A CA 1
ATOM 1362 C C . ALA A 1 184 ? 9.438 20.953 -16.910 1.00 65.62 184 ALA A C 1
ATOM 1364 O O . ALA A 1 184 ? 8.255 20.650 -16.789 1.00 65.62 184 ALA A O 1
ATOM 1365 N N . THR A 1 185 ? 10.335 20.170 -17.502 1.00 66.44 185 THR A N 1
ATOM 1366 C CA . THR A 1 185 ? 10.071 18.834 -18.048 1.00 66.44 185 THR A CA 1
ATOM 1367 C C . THR A 1 185 ? 10.743 17.750 -17.218 1.00 66.44 185 THR A C 1
ATOM 1369 O O . THR A 1 185 ? 10.872 16.617 -17.679 1.00 66.44 185 THR A O 1
ATOM 1372 N N . ALA A 1 186 ? 11.222 18.094 -16.017 1.00 68.56 186 ALA A N 1
ATOM 1373 C CA . ALA A 1 186 ? 11.842 17.103 -15.170 1.00 68.56 186 ALA A CA 1
ATOM 1374 C C . ALA A 1 186 ? 10.799 16.020 -14.826 1.00 68.56 186 ALA A C 1
ATOM 1376 O O . ALA A 1 186 ? 9.676 16.348 -14.445 1.00 68.56 186 ALA A O 1
ATOM 1377 N N . PRO A 1 187 ? 11.159 14.740 -14.967 1.00 58.91 187 PRO A N 1
ATOM 1378 C CA . PRO A 1 187 ? 10.236 13.597 -14.915 1.00 58.91 187 PRO A CA 1
ATOM 1379 C C . PRO A 1 187 ? 9.567 13.362 -13.552 1.00 58.91 187 PRO A C 1
ATOM 1381 O O . PRO A 1 187 ? 8.692 12.510 -13.442 1.00 58.91 187 PRO A O 1
ATOM 1384 N N . PHE A 1 188 ? 9.958 14.106 -12.516 1.00 65.00 188 PHE A N 1
ATOM 1385 C CA . PHE A 1 188 ? 9.313 14.080 -11.203 1.00 65.00 188 PHE A CA 1
ATOM 1386 C C . PHE A 1 188 ? 8.184 15.117 -11.054 1.00 65.00 188 PHE A C 1
ATOM 1388 O O . PHE A 1 188 ? 7.409 15.039 -10.103 1.00 65.00 188 PHE A O 1
ATOM 1395 N N . PHE A 1 189 ? 8.026 16.049 -12.005 1.00 69.25 189 PHE A N 1
ATOM 1396 C CA . PHE A 1 189 ? 6.894 16.977 -12.041 1.00 69.25 189 PHE A CA 1
ATOM 1397 C C . PHE A 1 189 ? 5.770 16.426 -12.912 1.00 69.25 189 PHE A C 1
ATOM 1399 O O . PHE A 1 189 ? 5.919 16.289 -14.124 1.00 69.25 189 PHE A O 1
ATOM 1406 N N . THR A 1 190 ? 4.611 16.182 -12.305 1.00 70.00 190 THR A N 1
ATOM 1407 C CA . THR A 1 190 ? 3.443 15.668 -13.033 1.00 70.00 190 THR A CA 1
ATOM 1408 C C . THR A 1 190 ? 2.582 16.800 -13.586 1.00 70.00 190 THR A C 1
ATOM 1410 O O . THR A 1 190 ? 2.147 16.748 -14.734 1.00 70.00 190 THR A O 1
ATOM 1413 N N . THR A 1 191 ? 2.376 17.871 -12.812 1.00 70.88 191 THR A N 1
ATOM 1414 C CA . THR A 1 191 ? 1.540 19.012 -13.235 1.00 70.88 191 THR A CA 1
ATOM 1415 C C . THR A 1 191 ? 2.327 20.247 -13.706 1.00 70.88 191 THR A C 1
ATOM 1417 O O . THR A 1 191 ? 1.725 21.258 -14.070 1.00 70.88 191 THR A O 1
ATOM 1420 N N . GLY A 1 192 ? 3.665 20.169 -13.763 1.00 68.75 192 GLY A N 1
ATOM 1421 C CA . GLY A 1 192 ? 4.548 21.199 -14.329 1.00 68.75 192 GLY A CA 1
ATOM 1422 C C . GLY A 1 192 ? 5.283 22.083 -13.310 1.00 68.75 192 GLY A C 1
ATOM 1423 O O . GLY A 1 192 ? 5.443 21.741 -12.145 1.00 68.75 192 GLY A O 1
ATOM 1424 N N . ILE A 1 193 ? 5.790 23.227 -13.777 1.00 69.62 193 ILE A N 1
ATOM 1425 C CA . ILE A 1 193 ? 6.607 24.163 -12.983 1.00 69.62 193 ILE A CA 1
ATOM 1426 C C . ILE A 1 193 ? 5.800 24.730 -11.815 1.00 69.62 193 ILE A C 1
ATOM 1428 O O . ILE A 1 193 ? 4.676 25.199 -11.994 1.00 69.62 193 ILE A O 1
ATOM 1432 N N . GLY A 1 194 ? 6.426 24.786 -10.641 1.00 70.62 194 GLY A N 1
ATOM 1433 C CA . GLY A 1 194 ? 5.876 25.462 -9.474 1.00 70.62 194 GLY A CA 1
ATOM 1434 C C . GLY A 1 194 ? 4.672 24.753 -8.870 1.00 70.62 194 GLY A C 1
ATOM 1435 O O . GLY A 1 194 ? 3.798 25.444 -8.364 1.00 70.62 194 GLY A O 1
ATOM 1436 N N . THR A 1 195 ? 4.601 23.420 -8.959 1.00 73.62 195 THR A N 1
ATOM 1437 C CA . THR A 1 195 ? 3.473 22.616 -8.450 1.00 73.62 195 THR A CA 1
ATOM 1438 C C . THR A 1 195 ? 3.711 21.997 -7.077 1.00 73.62 195 THR A C 1
ATOM 1440 O O . THR A 1 195 ? 2.755 21.569 -6.432 1.00 73.62 195 THR A O 1
ATOM 1443 N N . GLY A 1 196 ? 4.968 21.991 -6.612 1.00 83.94 196 GLY A N 1
ATOM 1444 C CA . GLY A 1 196 ? 5.334 21.464 -5.296 1.00 83.94 196 GLY A CA 1
ATOM 1445 C C . GLY A 1 196 ? 5.078 19.961 -5.171 1.00 83.94 196 GLY A C 1
ATOM 1446 O O . GLY A 1 196 ? 4.714 19.498 -4.095 1.00 83.94 196 GLY A O 1
ATOM 1447 N N . GLU A 1 197 ? 5.216 19.226 -6.275 1.00 85.94 197 GLU A N 1
ATOM 1448 C CA . GLU A 1 197 ? 4.973 17.786 -6.372 1.00 85.94 197 GLU A CA 1
ATOM 1449 C C . GLU A 1 197 ? 6.279 17.011 -6.538 1.00 85.94 197 GLU A C 1
ATOM 1451 O O . GLU A 1 197 ? 7.262 17.534 -7.068 1.00 85.94 197 GLU A O 1
ATOM 1456 N N . ASP A 1 198 ? 6.259 15.753 -6.115 1.00 87.00 198 ASP A N 1
ATOM 1457 C CA . ASP A 1 198 ? 7.317 14.778 -6.364 1.00 87.00 198 ASP A CA 1
ATOM 1458 C C . ASP A 1 198 ? 6.704 13.362 -6.442 1.00 87.00 198 ASP A C 1
ATOM 1460 O O . ASP A 1 198 ? 5.517 13.167 -6.152 1.00 87.00 198 ASP A O 1
ATOM 1464 N N . ARG A 1 199 ? 7.478 12.364 -6.872 1.00 87.88 199 ARG A N 1
ATOM 1465 C CA . ARG A 1 199 ? 7.029 10.983 -7.106 1.00 87.88 199 ARG A CA 1
ATOM 1466 C C . ARG A 1 199 ? 7.658 10.032 -6.101 1.00 87.88 199 ARG A C 1
ATOM 1468 O O . ARG A 1 199 ? 8.864 10.061 -5.875 1.00 87.88 199 ARG A O 1
ATOM 1475 N N . ALA A 1 200 ? 6.845 9.174 -5.488 1.00 89.75 200 ALA A N 1
ATOM 1476 C CA . ALA A 1 200 ? 7.375 8.102 -4.655 1.00 89.75 200 ALA A CA 1
ATOM 1477 C C . ALA A 1 200 ? 8.126 7.085 -5.534 1.00 89.75 200 ALA A C 1
ATOM 1479 O O . ALA A 1 200 ? 7.521 6.431 -6.385 1.00 89.75 200 ALA A O 1
ATOM 1480 N N . GLU A 1 201 ? 9.441 6.961 -5.327 1.00 85.75 201 GLU A N 1
ATOM 1481 C CA . GLU A 1 201 ? 10.277 5.980 -6.029 1.00 85.75 201 GLU A CA 1
ATOM 1482 C C . GLU A 1 201 ? 9.805 4.541 -5.752 1.00 85.75 201 GLU A C 1
ATOM 1484 O O . GLU A 1 201 ? 9.205 4.234 -4.718 1.00 85.75 201 GLU A O 1
ATOM 1489 N N . GLY A 1 202 ? 10.070 3.635 -6.695 1.00 84.75 202 GLY A N 1
ATOM 1490 C CA . GLY A 1 202 ? 9.634 2.240 -6.609 1.00 84.75 202 GLY A CA 1
ATOM 1491 C C . GLY A 1 202 ? 8.130 1.991 -6.817 1.00 84.75 202 GLY A C 1
ATOM 1492 O O . GLY A 1 202 ? 7.688 0.848 -6.725 1.00 84.75 202 GLY A O 1
ATOM 1493 N N . ILE A 1 203 ? 7.313 2.995 -7.129 1.00 89.44 203 ILE A N 1
ATOM 1494 C CA . ILE A 1 203 ? 5.918 2.746 -7.517 1.00 89.44 203 ILE A CA 1
ATOM 1495 C C . ILE A 1 203 ? 5.788 2.741 -9.040 1.00 89.44 203 ILE A C 1
ATOM 1497 O O . ILE A 1 203 ? 6.251 3.653 -9.720 1.00 89.44 203 ILE A O 1
ATOM 1501 N N . VAL A 1 204 ? 5.169 1.691 -9.574 1.00 88.06 204 VAL A N 1
ATOM 1502 C CA . VAL A 1 204 ? 4.885 1.509 -10.997 1.00 88.06 204 VAL A CA 1
ATOM 1503 C C . VAL A 1 204 ? 3.377 1.563 -11.176 1.00 88.06 204 VAL A C 1
ATOM 1505 O O . VAL A 1 204 ? 2.670 0.570 -11.026 1.00 88.06 204 VAL A O 1
ATOM 1508 N N . ASP A 1 205 ? 2.882 2.760 -11.481 1.00 90.12 205 ASP A N 1
ATOM 1509 C CA . ASP A 1 205 ? 1.464 2.981 -11.737 1.00 90.12 205 ASP A CA 1
ATOM 1510 C C . ASP A 1 205 ? 1.113 2.656 -13.196 1.00 90.12 205 ASP A C 1
ATOM 1512 O O . ASP A 1 205 ? 1.180 3.507 -14.087 1.00 90.12 205 ASP A O 1
ATOM 1516 N N . VAL A 1 206 ? 0.704 1.409 -13.435 1.00 85.50 206 VAL A N 1
ATOM 1517 C CA . VAL A 1 206 ? 0.323 0.920 -14.769 1.00 85.50 206 VAL A CA 1
ATOM 1518 C C . VAL A 1 206 ? -0.949 1.569 -15.324 1.00 85.50 206 VAL A C 1
ATOM 1520 O O . VAL A 1 206 ? -1.173 1.507 -16.532 1.00 85.50 206 VAL A O 1
ATOM 1523 N N . SER A 1 207 ? -1.768 2.226 -14.491 1.00 90.50 207 SER A N 1
ATOM 1524 C CA . SER A 1 207 ? -2.961 2.935 -14.968 1.00 90.50 207 SER A CA 1
ATOM 1525 C C . SER A 1 207 ? -2.633 4.301 -15.575 1.00 90.50 207 SER A C 1
ATOM 1527 O O . SER A 1 207 ? -3.512 4.927 -16.167 1.00 90.50 207 SER A O 1
ATOM 1529 N N . GLY A 1 208 ? -1.400 4.796 -15.400 1.00 88.44 208 GLY A N 1
ATOM 1530 C CA . GLY A 1 208 ? -0.964 6.106 -15.893 1.00 88.44 208 GLY A CA 1
ATOM 1531 C C . GLY A 1 208 ? -1.667 7.287 -15.219 1.00 88.44 208 GLY A C 1
ATOM 1532 O O . GLY A 1 208 ? -1.768 8.356 -15.814 1.00 88.44 208 GLY A O 1
ATOM 1533 N N . GLN A 1 209 ? -2.193 7.090 -14.006 1.00 89.94 209 GLN A N 1
ATOM 1534 C CA . GLN A 1 209 ? -2.904 8.124 -13.245 1.00 89.94 209 GLN A CA 1
ATOM 1535 C C . GLN A 1 209 ? -1.971 8.906 -12.305 1.00 89.94 209 GLN A C 1
ATOM 1537 O O . GLN A 1 209 ? -2.428 9.799 -11.593 1.00 89.94 209 GLN A O 1
ATOM 1542 N N . ASP A 1 210 ? -0.677 8.568 -12.294 1.00 89.94 210 ASP A N 1
ATOM 1543 C CA . ASP A 1 210 ? 0.346 9.156 -11.431 1.00 89.94 210 ASP A CA 1
ATOM 1544 C C . ASP A 1 210 ? -0.037 9.113 -9.934 1.00 89.94 210 ASP A C 1
ATOM 1546 O O . ASP A 1 210 ? 0.253 10.020 -9.153 1.00 89.94 210 ASP A O 1
ATOM 1550 N N . ARG A 1 211 ? -0.660 8.011 -9.494 1.00 94.19 211 ARG A N 1
ATOM 1551 C CA . ARG A 1 211 ? -1.195 7.818 -8.127 1.00 94.19 211 ARG A CA 1
ATOM 1552 C C . ARG A 1 211 ? -0.138 7.775 -7.022 1.00 94.19 211 ARG A C 1
ATOM 1554 O O . ARG A 1 211 ? -0.470 7.772 -5.843 1.00 94.19 211 ARG A O 1
ATOM 1561 N N . HIS A 1 212 ? 1.133 7.761 -7.401 1.00 92.75 212 HIS A N 1
ATOM 1562 C CA . HIS A 1 212 ? 2.294 7.796 -6.517 1.00 92.75 212 HIS A CA 1
ATOM 1563 C C . HIS A 1 212 ? 2.882 9.207 -6.349 1.00 92.75 212 HIS A C 1
ATOM 1565 O O . HIS A 1 212 ? 3.884 9.383 -5.650 1.00 92.75 212 HIS A O 1
ATOM 1571 N N . VAL A 1 213 ? 2.264 10.220 -6.961 1.00 92.06 213 VAL A N 1
ATOM 1572 C CA . VAL A 1 213 ? 2.609 11.628 -6.747 1.00 92.06 213 VAL A CA 1
ATOM 1573 C C . VAL A 1 213 ? 2.178 12.068 -5.358 1.00 92.06 213 VAL A C 1
ATOM 1575 O O . VAL A 1 213 ? 1.044 11.837 -4.939 1.00 92.06 213 VAL A O 1
ATOM 1578 N N . TYR A 1 214 ? 3.076 12.753 -4.663 1.00 92.38 214 TYR A N 1
ATOM 1579 C CA . TYR A 1 214 ? 2.817 13.411 -3.392 1.00 92.38 214 TYR A CA 1
ATOM 1580 C C . TYR A 1 214 ? 3.177 14.895 -3.481 1.00 92.38 214 TYR A C 1
ATOM 1582 O O . TYR A 1 214 ? 3.870 15.338 -4.397 1.00 92.38 214 TYR A O 1
ATOM 1590 N N . GLY A 1 215 ? 2.684 15.674 -2.528 1.00 90.06 215 GLY A N 1
ATOM 1591 C CA . GLY A 1 215 ? 2.871 17.114 -2.478 1.00 90.06 215 GLY A CA 1
ATOM 1592 C C . GLY A 1 215 ? 1.737 17.915 -3.111 1.00 90.06 215 GLY A C 1
ATOM 1593 O O . GLY A 1 215 ? 0.670 17.391 -3.448 1.00 90.06 215 GLY A O 1
ATOM 1594 N N . GLY A 1 216 ? 1.985 19.208 -3.275 1.00 83.88 216 GLY A N 1
ATOM 1595 C CA . GLY A 1 216 ? 1.056 20.180 -3.829 1.00 83.88 216 GLY A CA 1
ATOM 1596 C C . GLY A 1 216 ? 1.497 21.618 -3.558 1.00 83.88 216 GLY A C 1
ATOM 1597 O O . GLY A 1 216 ? 2.549 21.885 -2.980 1.00 83.88 216 GLY A O 1
ATOM 1598 N N . ASN A 1 217 ? 0.652 22.566 -3.955 1.00 78.81 217 ASN A N 1
ATOM 1599 C CA . ASN A 1 217 ? 0.905 24.006 -3.812 1.00 78.81 217 ASN A CA 1
ATOM 1600 C C . ASN A 1 217 ? 0.193 24.661 -2.630 1.00 78.81 217 ASN A C 1
ATOM 1602 O O . ASN A 1 217 ? 0.248 25.881 -2.472 1.00 78.81 217 ASN A O 1
ATOM 1606 N N . ALA A 1 218 ? -0.520 23.871 -1.838 1.00 78.50 218 ALA A N 1
ATOM 1607 C CA . ALA A 1 218 ? -1.288 24.359 -0.713 1.00 78.50 218 ALA A CA 1
ATOM 1608 C C . ALA A 1 218 ? -0.922 23.574 0.539 1.00 78.50 218 ALA A C 1
ATOM 1610 O O . ALA A 1 218 ? -0.706 22.362 0.495 1.00 78.50 218 ALA A O 1
ATOM 1611 N N . ASP A 1 219 ? -0.903 24.272 1.669 1.00 80.06 219 ASP A N 1
ATOM 1612 C CA . ASP A 1 219 ? -0.886 23.619 2.966 1.00 80.06 219 ASP A CA 1
ATOM 1613 C C . ASP A 1 219 ? -2.183 22.820 3.122 1.00 80.06 219 ASP A C 1
ATOM 1615 O O . ASP A 1 219 ? -3.271 23.384 3.272 1.00 80.06 219 ASP A O 1
ATOM 1619 N N . SER A 1 220 ? -2.076 21.492 3.060 1.00 79.81 220 SER A N 1
ATOM 1620 C CA . SER A 1 220 ? -3.201 20.623 3.381 1.00 79.81 220 SER A CA 1
ATOM 1621 C C . SER A 1 220 ? -3.350 20.536 4.896 1.00 79.81 220 SER A C 1
ATOM 1623 O O . SER A 1 220 ? -2.390 20.281 5.622 1.00 79.81 220 SER A O 1
ATOM 1625 N N . ILE A 1 221 ? -4.574 20.744 5.375 1.00 77.25 221 ILE A N 1
ATOM 1626 C CA . ILE A 1 221 ? -4.945 20.550 6.784 1.00 77.25 221 ILE A CA 1
ATOM 1627 C C . ILE A 1 221 ? -5.486 19.138 7.052 1.00 77.25 221 ILE A C 1
ATOM 1629 O O . ILE A 1 221 ? -5.767 18.799 8.201 1.00 77.25 221 ILE A O 1
ATOM 1633 N N . ASN A 1 222 ? -5.655 18.329 6.003 1.00 83.69 222 ASN A N 1
ATOM 1634 C CA . ASN A 1 222 ? -6.197 16.980 6.091 1.00 83.69 222 ASN A CA 1
ATOM 1635 C C . ASN A 1 222 ? -5.061 15.960 6.219 1.00 83.69 222 ASN A C 1
ATOM 1637 O O . ASN A 1 222 ? -4.004 16.100 5.608 1.00 83.69 222 ASN A O 1
ATOM 1641 N N . ALA A 1 223 ? -5.290 14.907 7.000 1.00 91.44 223 ALA A N 1
ATOM 1642 C CA . ALA A 1 223 ? -4.375 13.775 7.069 1.00 91.44 223 ALA A CA 1
ATOM 1643 C C . ALA A 1 223 ? -4.655 12.795 5.920 1.00 91.44 223 ALA A C 1
ATOM 1645 O O . ALA A 1 223 ? -5.812 12.484 5.660 1.00 91.44 223 ALA A O 1
ATOM 1646 N N . SER A 1 224 ? -3.607 12.255 5.292 1.00 95.31 224 SER A N 1
ATOM 1647 C CA . SER A 1 224 ? -3.727 11.171 4.298 1.00 95.31 224 SER A CA 1
ATOM 1648 C C . SER A 1 224 ? -3.799 9.781 4.937 1.00 95.31 224 SER A C 1
ATOM 1650 O O . SER A 1 224 ? -4.199 8.816 4.293 1.00 95.31 224 SER A O 1
ATOM 1652 N N . ALA A 1 225 ? -3.427 9.659 6.215 1.00 97.06 225 ALA A N 1
ATOM 1653 C CA . ALA A 1 225 ? -3.574 8.417 6.960 1.00 97.06 225 ALA A CA 1
ATOM 1654 C C . ALA A 1 225 ? -3.619 8.636 8.479 1.00 97.06 225 ALA A C 1
ATOM 1656 O O . ALA A 1 225 ? -3.021 9.576 9.009 1.00 97.06 225 ALA A O 1
ATOM 1657 N N . VAL A 1 226 ? -4.254 7.699 9.180 1.00 98.00 226 VAL A N 1
ATOM 1658 C CA . VAL A 1 226 ? -4.040 7.417 10.603 1.00 98.00 226 VAL A CA 1
ATOM 1659 C C . VAL A 1 226 ? -3.324 6.078 10.693 1.00 98.00 226 VAL A C 1
ATOM 1661 O O . VAL A 1 226 ? -3.892 5.050 10.344 1.00 98.00 226 VAL A O 1
ATOM 1664 N N . LEU A 1 227 ? -2.077 6.093 11.168 1.00 97.88 227 LEU A N 1
ATOM 1665 C CA . LEU A 1 227 ? -1.280 4.890 11.403 1.00 97.88 227 LEU A CA 1
ATOM 1666 C C . LEU A 1 227 ? -0.965 4.798 12.900 1.00 97.88 227 LEU A C 1
ATOM 1668 O O . LEU A 1 227 ? -0.079 5.495 13.400 1.00 97.88 227 LEU A O 1
ATOM 1672 N N . ARG A 1 228 ? -1.696 3.954 13.637 1.00 97.25 228 ARG A N 1
ATOM 1673 C CA . ARG A 1 228 ? -1.495 3.762 15.080 1.00 97.25 228 ARG A CA 1
ATOM 1674 C C . ARG A 1 228 ? -1.510 2.281 15.478 1.00 97.25 228 ARG A C 1
ATOM 1676 O O . ARG A 1 228 ? -2.332 1.516 15.001 1.00 97.25 228 ARG A O 1
ATOM 1683 N N . HIS A 1 229 ? -0.564 1.881 16.336 1.00 95.31 229 HIS A N 1
ATOM 1684 C CA . HIS A 1 229 ? -0.317 0.486 16.751 1.00 95.31 229 HIS A CA 1
ATOM 1685 C C . HIS A 1 229 ? -0.205 -0.505 15.575 1.00 95.31 229 HIS A C 1
ATOM 1687 O O . HIS A 1 229 ? -1.038 -1.395 15.403 1.00 95.31 229 HIS A O 1
ATOM 1693 N N . LEU A 1 230 ? 0.853 -0.356 14.777 1.00 95.38 230 LEU A N 1
ATOM 1694 C CA . LEU A 1 230 ? 1.149 -1.244 13.655 1.00 95.38 230 LEU A CA 1
ATOM 1695 C C . LEU A 1 230 ? 2.379 -2.102 13.949 1.00 95.38 230 LEU A C 1
ATOM 1697 O O . LEU A 1 230 ? 3.335 -1.643 14.575 1.00 95.38 230 LEU A O 1
ATOM 1701 N N . SER A 1 231 ? 2.377 -3.320 13.415 1.00 93.88 231 SER A N 1
ATOM 1702 C CA . SER A 1 231 ? 3.574 -4.132 13.200 1.00 93.88 231 SER A CA 1
ATOM 1703 C C . SER A 1 231 ? 3.815 -4.220 11.697 1.00 93.88 231 SER A C 1
ATOM 1705 O O . SER A 1 231 ? 3.050 -4.877 11.002 1.00 93.88 231 SER A O 1
ATOM 1707 N N . ILE A 1 232 ? 4.840 -3.537 11.186 1.00 95.25 232 ILE A N 1
ATOM 1708 C CA . ILE A 1 232 ? 5.222 -3.572 9.766 1.00 95.25 232 ILE A CA 1
ATOM 1709 C C . ILE A 1 232 ? 6.576 -4.270 9.680 1.00 95.25 232 ILE A C 1
ATOM 1711 O O . ILE A 1 232 ? 7.557 -3.785 10.247 1.00 95.25 232 ILE A O 1
ATOM 1715 N N . ARG A 1 233 ? 6.636 -5.426 9.015 1.00 94.88 233 ARG A N 1
ATOM 1716 C CA . ARG A 1 233 ? 7.832 -6.284 8.986 1.00 94.88 233 ARG A CA 1
ATOM 1717 C C . ARG A 1 233 ? 8.193 -6.700 7.565 1.00 94.88 233 ARG A C 1
ATOM 1719 O O . ARG A 1 233 ? 7.337 -6.751 6.695 1.00 94.88 233 ARG A O 1
ATOM 1726 N N . HIS A 1 234 ? 9.473 -6.994 7.335 1.00 95.62 234 HIS A N 1
ATOM 1727 C CA . HIS A 1 234 ? 9.996 -7.619 6.107 1.00 95.62 234 HIS A CA 1
ATOM 1728 C C . HIS A 1 234 ? 9.747 -6.862 4.776 1.00 95.62 234 HIS A C 1
ATOM 1730 O O . HIS A 1 234 ? 9.919 -7.440 3.701 1.00 95.62 234 HIS A O 1
ATOM 1736 N N . GLY A 1 235 ? 9.374 -5.576 4.828 1.00 94.06 235 GLY A N 1
ATOM 1737 C CA . GLY A 1 235 ? 9.124 -4.733 3.647 1.00 94.06 235 GLY A CA 1
ATOM 1738 C C . GLY A 1 235 ? 10.391 -4.238 2.938 1.00 94.06 235 GLY A C 1
ATOM 1739 O O . GLY A 1 235 ? 11.497 -4.705 3.226 1.00 94.06 235 GLY A O 1
ATOM 1740 N N . SER A 1 236 ? 10.224 -3.248 2.051 1.00 88.12 236 SER A N 1
ATOM 1741 C CA . SER A 1 236 ? 11.291 -2.592 1.272 1.00 88.12 236 SER A CA 1
ATOM 1742 C C . SER A 1 236 ? 11.937 -3.505 0.219 1.00 88.12 236 SER A C 1
ATOM 1744 O O . SER A 1 236 ? 13.150 -3.727 0.200 1.00 88.12 236 SER A O 1
ATOM 1746 N N . THR A 1 237 ? 11.113 -4.087 -0.659 1.00 91.00 237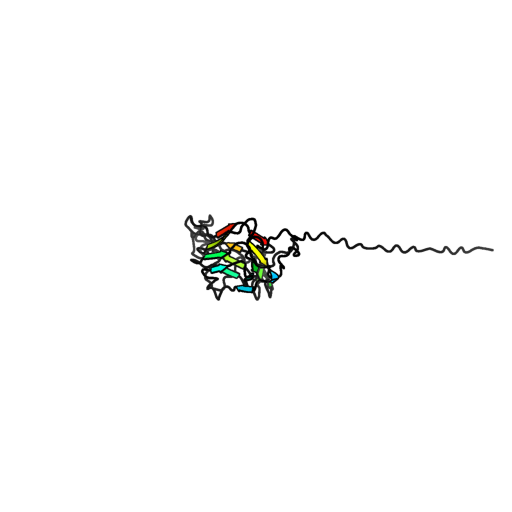 THR A N 1
ATOM 1747 C CA . THR A 1 237 ? 11.622 -4.793 -1.849 1.00 91.00 237 THR A CA 1
ATOM 1748 C C . THR A 1 237 ? 12.353 -3.808 -2.752 1.00 91.00 237 THR A C 1
ATOM 1750 O O . THR A 1 237 ? 11.855 -2.724 -3.035 1.00 91.00 237 THR A O 1
ATOM 1753 N N . ASN A 1 238 ? 13.554 -4.182 -3.190 1.00 84.44 238 ASN A N 1
ATOM 1754 C CA . ASN A 1 238 ? 14.398 -3.313 -3.998 1.00 84.44 238 ASN A CA 1
ATOM 1755 C C . ASN A 1 238 ? 13.941 -3.328 -5.468 1.00 84.44 238 ASN A C 1
ATOM 1757 O O . ASN A 1 238 ? 13.921 -4.392 -6.102 1.00 84.44 238 ASN A O 1
ATOM 1761 N N . LEU A 1 239 ? 13.619 -2.142 -5.987 1.00 76.56 239 LEU A N 1
ATOM 1762 C CA . LEU A 1 239 ? 13.203 -1.887 -7.370 1.00 76.56 239 LEU A CA 1
ATOM 1763 C C . LEU A 1 239 ? 14.256 -1.106 -8.179 1.00 76.56 239 LEU A C 1
ATOM 1765 O O . LEU A 1 239 ? 13.975 -0.596 -9.256 1.00 76.56 239 LEU A O 1
ATOM 1769 N N . GLY A 1 240 ? 15.500 -1.090 -7.703 1.00 67.75 240 GLY A N 1
ATOM 1770 C CA . GLY A 1 240 ? 16.609 -0.401 -8.351 1.00 67.75 240 GLY A CA 1
ATOM 1771 C C . GLY A 1 240 ? 16.614 1.094 -8.070 1.00 67.75 240 GLY A C 1
ATOM 1772 O O . GLY A 1 240 ? 15.938 1.577 -7.165 1.00 67.75 240 GLY A O 1
ATOM 1773 N N . TRP A 1 241 ? 17.416 1.814 -8.850 1.00 62.75 241 TRP A N 1
ATOM 1774 C CA . TRP A 1 241 ? 17.351 3.270 -8.931 1.00 62.75 241 TRP A CA 1
ATOM 1775 C C . TRP A 1 241 ? 16.404 3.595 -10.079 1.00 62.75 241 TRP A C 1
ATOM 1777 O O . TRP A 1 241 ? 16.850 3.874 -11.188 1.00 62.75 241 TRP A O 1
ATOM 1787 N N . ASN A 1 242 ? 15.096 3.501 -9.847 1.00 54.16 242 ASN A N 1
ATOM 1788 C CA . ASN A 1 242 ? 14.119 3.931 -10.838 1.00 54.16 242 ASN A CA 1
ATOM 1789 C C . ASN A 1 242 ? 13.885 5.437 -10.697 1.00 54.16 242 ASN A C 1
ATOM 1791 O O . ASN A 1 242 ? 12.801 5.907 -10.367 1.00 54.16 242 ASN A O 1
ATOM 1795 N N . GLN A 1 243 ? 14.935 6.212 -10.949 1.00 46.69 243 GLN A N 1
ATOM 1796 C CA . GLN A 1 243 ? 14.684 7.572 -11.370 1.00 46.69 243 GLN A CA 1
ATOM 1797 C C . GLN A 1 243 ? 14.260 7.499 -12.832 1.00 46.69 243 GLN A C 1
ATOM 1799 O O . GLN A 1 243 ? 15.080 7.152 -13.683 1.00 46.69 243 GLN A O 1
ATOM 1804 N N . PHE A 1 244 ? 12.999 7.886 -13.055 1.00 47.75 244 PHE A N 1
ATOM 1805 C CA . PHE A 1 244 ? 12.391 8.353 -14.310 1.00 47.75 244 PHE A CA 1
ATOM 1806 C C . PHE A 1 244 ? 11.466 7.369 -15.032 1.00 47.75 244 PHE A C 1
ATOM 1808 O O . PHE A 1 244 ? 11.933 6.319 -15.520 1.00 47.75 244 PHE A O 1
#